Protein AF-A0A1G7VKX6-F1 (afdb_monomer)

Foldseek 3Di:
DKDKDKDFAQDCVLVCVVWNDPPADDDTLVLWWDKDWLDFDSVVLRVQLVPPPDPDRFKMKMKIFAPDLPQDSVNVSVLLVLLCCLLQVVDDPQFWGKTKMKTRTPDQWDQTPVRATDGDTIMMMIMITQAGNVPRDGHDSQVDPDPVSVVVVLVSQVVSCVVSVGDRCVNVPPACVNVCVVCVVRDLDDPDDDPCRVVLVVLLVCCLVVLQQALVVSVVVLVVQADKDWPPPPDPQTFIWHQGVPRPDIDTPRHNSNDNVVSNDDSVVSVVVVVSHPPDDDDD

Sequence (284 aa):
MALIRIRGNFDGIVNYLKNGNKSGRLEGRDELDDRFTLCGNIDLLDQSIKSIHSDRIRYTHVTISFKDDGVDEKTLKKIVDYYRDLIFNAYREDEYLYYAEAHIPRIKKVIGKNGIVRSRKPHCHIVVPNINLKTGKAMNPWGGVHKHHLEFHDAIQEAICAKFGSISPALSRRTDFNMESDVLEGYRGDVFLDNKKHIKQIVLDEIIEKNMSSKAELRTFLRTLGETKTRNRGKLNEYEAIKPTGAENFTNLREYVFTQEFLKLTPSSKKKHSLSRKLNPTAQ

Secondary structure (DSSP, 8-state):
-EEEEEEEESS-HHHHHHH---SS-SS-HHHHEEEEEEES-HHHHHHHHHT--SSS--EEEEEEEES-TT--HHHHHHHHHHHHHHHSTTS-GGG---EEEEEEESSSEEE-TTS-EEE---EEEEEEESS-TTT-S---TTS-SSGGGHHHHHHHHHHHHHHHTPPPTTTT---HHHHHHHHTTT-SS-S--STTHHHHHHHHHHHHHTT--SHHHHHHHHHHHEEEEEESTTSTT-EEEEEETT-SSPEEE-SGGGSHHHHTS-HHHHHHHHGGG-------

Solvent-accessible surface area (backbone atoms only — not comparable to full-atom values): 16540 Å² total; per-residue (Å²): 50,52,48,79,46,78,46,72,42,67,75,63,60,66,58,37,72,73,55,41,81,77,85,70,65,91,76,57,48,77,74,37,31,51,74,44,80,65,40,69,52,72,68,62,49,50,52,54,35,69,67,54,88,59,98,55,64,22,27,40,39,34,39,41,38,34,70,51,87,79,76,48,70,71,56,53,36,53,51,52,52,52,52,46,54,69,51,41,66,93,53,60,80,79,33,52,60,63,32,30,34,37,36,40,45,70,48,48,65,44,70,41,88,85,70,50,73,42,76,49,56,30,33,34,43,37,44,29,47,34,39,25,70,75,77,72,39,82,47,61,72,72,80,52,97,47,84,88,42,50,66,60,54,49,49,52,40,42,51,50,14,67,75,68,76,32,46,37,50,86,82,54,46,94,44,52,71,59,45,42,71,63,32,72,80,67,44,84,67,76,97,57,93,54,101,60,35,69,64,54,48,54,56,49,51,49,39,52,76,69,52,39,56,41,65,66,56,50,52,58,54,47,52,76,51,26,56,70,46,74,40,55,73,96,45,99,76,50,36,48,27,41,22,43,75,93,53,93,62,70,44,76,44,77,54,38,84,68,33,61,70,50,23,61,48,53,65,69,58,48,43,60,74,57,59,49,70,70,89,76,81,81,83,131

Mean predicted aligned error: 16.21 Å

Radius of gyration: 23.54 Å; Cα contacts (8 Å, |Δi|>4): 398; chains: 1; bounding box: 64×50×59 Å

Nearest PDB structures (foldseek):
  2qq2-assembly1_D  TM=1.556E-01  e=3.106E+00  Homo sapiens
  5zyg-assembly1_A  TM=1.404E-01  e=9.476E+00  Homo sapiens

Structure (mmCIF, N/CA/C/O backbone):
data_AF-A0A1G7VKX6-F1
#
_entry.id   AF-A0A1G7VKX6-F1
#
loop_
_atom_site.group_PDB
_atom_site.id
_atom_site.type_symbol
_atom_site.label_atom_id
_atom_site.label_alt_id
_atom_site.label_comp_id
_atom_site.label_asym_id
_atom_site.label_entity_id
_atom_site.label_seq_id
_atom_site.pdbx_PDB_ins_code
_atom_site.Cartn_x
_atom_site.Cartn_y
_atom_site.Cartn_z
_atom_site.occupancy
_atom_site.B_iso_or_equiv
_atom_site.auth_seq_id
_atom_site.auth_comp_id
_atom_site.auth_asym_id
_atom_site.auth_atom_id
_atom_site.pdbx_PDB_model_num
ATOM 1 N N . MET A 1 1 ? -0.499 -0.871 -12.027 1.00 62.03 1 MET A N 1
ATOM 2 C CA . MET A 1 1 ? 0.000 -1.753 -10.940 1.00 62.03 1 MET A CA 1
ATOM 3 C C . MET A 1 1 ? -0.393 -1.173 -9.599 1.00 62.03 1 MET A C 1
ATOM 5 O O . MET A 1 1 ? -0.172 0.018 -9.433 1.00 62.03 1 MET A O 1
ATOM 9 N N . ALA A 1 2 ? -0.932 -1.980 -8.681 1.00 69.44 2 ALA A N 1
ATOM 10 C CA . ALA A 1 2 ? -1.203 -1.585 -7.295 1.00 69.44 2 ALA A CA 1
ATOM 11 C C . ALA A 1 2 ? -0.243 -2.320 -6.344 1.00 69.44 2 ALA A C 1
ATOM 13 O O . ALA A 1 2 ? -0.192 -3.543 -6.372 1.00 69.44 2 ALA A O 1
ATOM 14 N N . LEU A 1 3 ? 0.528 -1.592 -5.532 1.00 80.06 3 LEU A N 1
ATOM 15 C CA . LEU A 1 3 ? 1.456 -2.148 -4.541 1.00 80.06 3 LEU A CA 1
ATOM 16 C C . LEU A 1 3 ? 0.960 -1.847 -3.128 1.00 80.06 3 LEU A C 1
ATOM 18 O O . LEU A 1 3 ? 0.854 -0.678 -2.754 1.00 80.06 3 LEU A O 1
ATOM 22 N N . ILE A 1 4 ? 0.729 -2.886 -2.333 1.00 82.12 4 ILE A N 1
ATOM 23 C CA . ILE A 1 4 ? 0.223 -2.783 -0.966 1.00 82.12 4 ILE A CA 1
ATOM 24 C C . ILE A 1 4 ? 1.381 -2.925 0.021 1.00 82.12 4 ILE A C 1
ATOM 26 O O . ILE A 1 4 ? 2.222 -3.817 -0.080 1.00 82.12 4 ILE A O 1
ATOM 30 N N . ARG A 1 5 ? 1.447 -2.020 0.997 1.00 82.12 5 ARG A N 1
ATOM 31 C CA . ARG A 1 5 ? 2.399 -2.077 2.112 1.00 82.12 5 ARG A CA 1
ATOM 32 C C . ARG A 1 5 ? 1.663 -1.875 3.416 1.00 82.12 5 ARG A C 1
ATOM 34 O O . ARG A 1 5 ? 0.941 -0.897 3.547 1.00 82.12 5 ARG A O 1
ATOM 41 N N . ILE A 1 6 ? 1.906 -2.750 4.382 1.00 84.88 6 ILE A N 1
ATOM 42 C CA . ILE A 1 6 ? 1.232 -2.748 5.681 1.00 84.88 6 ILE A CA 1
ATOM 43 C C . ILE A 1 6 ? 2.279 -2.508 6.765 1.00 84.88 6 ILE A C 1
ATOM 45 O O . ILE A 1 6 ? 3.359 -3.102 6.739 1.00 84.88 6 ILE A O 1
ATOM 49 N N . ARG A 1 7 ? 1.990 -1.600 7.698 1.00 84.81 7 ARG A N 1
ATOM 50 C CA . ARG A 1 7 ? 2.863 -1.263 8.826 1.00 84.81 7 ARG A CA 1
ATOM 51 C C . ARG A 1 7 ? 2.040 -1.027 10.078 1.00 84.81 7 ARG A C 1
ATOM 53 O O . ARG A 1 7 ? 1.021 -0.352 10.027 1.00 84.81 7 ARG A O 1
ATOM 60 N N . GLY A 1 8 ? 2.521 -1.523 11.207 1.00 87.31 8 GLY A N 1
ATOM 61 C CA . GLY A 1 8 ? 1.996 -1.147 12.512 1.00 87.31 8 GLY A CA 1
ATOM 62 C C . GLY A 1 8 ? 2.804 0.000 13.108 1.00 87.31 8 GLY A C 1
ATOM 63 O O . GLY A 1 8 ? 4.030 -0.018 13.023 1.00 87.31 8 GLY A O 1
ATOM 64 N N . ASN A 1 9 ? 2.136 0.984 13.706 1.00 88.06 9 ASN A N 1
ATOM 65 C CA . ASN A 1 9 ? 2.788 2.089 14.408 1.00 88.06 9 ASN A CA 1
ATOM 66 C C . ASN A 1 9 ? 2.023 2.471 15.695 1.00 88.06 9 ASN A C 1
ATOM 68 O O . ASN A 1 9 ? 0.935 1.959 15.973 1.00 88.06 9 ASN A O 1
ATOM 72 N N . PHE A 1 10 ? 2.616 3.365 16.491 1.00 88.69 10 PHE A N 1
ATOM 73 C CA . PHE A 1 10 ? 2.090 3.788 17.795 1.00 88.69 10 PHE A CA 1
ATOM 74 C C . PHE A 1 10 ? 1.366 5.133 17.748 1.00 88.69 10 PHE A C 1
ATOM 76 O O . PHE A 1 10 ? 0.282 5.257 18.301 1.00 88.69 10 PHE A O 1
ATOM 83 N N . ASP A 1 11 ? 1.944 6.132 17.080 1.00 87.00 11 ASP A N 1
ATOM 84 C CA . ASP A 1 11 ? 1.382 7.486 17.007 1.00 87.00 11 ASP A CA 1
ATOM 85 C C . ASP A 1 11 ? 1.826 8.203 15.713 1.00 87.00 11 ASP A C 1
ATOM 87 O O . ASP A 1 11 ? 2.528 7.618 14.882 1.00 87.00 11 ASP A O 1
ATOM 91 N N . GLY A 1 12 ? 1.397 9.449 15.510 1.00 84.31 12 GLY A N 1
ATOM 92 C CA . GLY A 1 12 ? 1.923 10.384 14.517 1.00 84.31 12 GLY A CA 1
ATOM 93 C C . GLY A 1 12 ? 1.265 10.328 13.139 1.00 84.31 12 GLY A C 1
ATOM 94 O O . GLY A 1 12 ? 1.552 11.190 12.308 1.00 84.31 12 GLY A O 1
ATOM 95 N N . ILE A 1 13 ? 0.367 9.370 12.876 1.00 88.06 13 ILE A N 1
ATOM 96 C CA . ILE A 1 13 ? -0.241 9.203 11.545 1.00 88.06 13 ILE A CA 1
ATOM 97 C C . ILE A 1 13 ? -1.124 10.378 11.143 1.00 88.06 13 ILE A C 1
ATOM 99 O O . ILE A 1 13 ? -1.034 10.833 10.010 1.00 88.06 13 ILE A O 1
ATOM 103 N N . VAL A 1 14 ? -1.921 10.921 12.063 1.00 87.25 14 VAL A N 1
ATOM 104 C CA . VAL A 1 14 ? -2.818 12.048 11.769 1.00 87.25 14 VAL A CA 1
ATOM 105 C C . VAL A 1 14 ?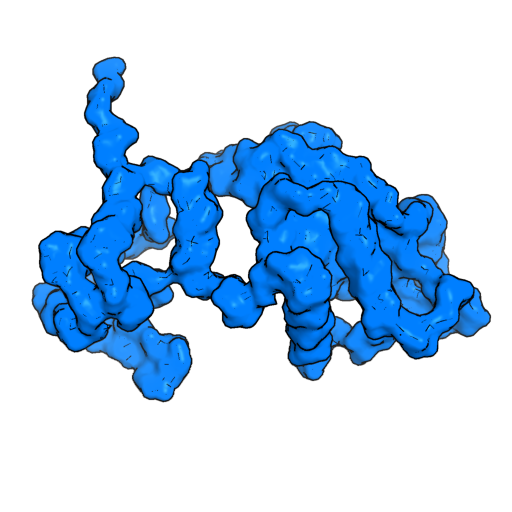 -2.010 13.293 11.420 1.00 87.25 14 VAL A C 1
ATOM 107 O O . VAL A 1 14 ? -2.257 13.926 10.395 1.00 87.25 14 VAL A O 1
ATOM 110 N N . ASN A 1 15 ? -0.977 13.597 12.211 1.00 84.75 15 ASN A N 1
ATOM 111 C CA . ASN A 1 15 ? -0.052 14.685 11.904 1.00 84.75 15 ASN A CA 1
ATOM 112 C C . ASN A 1 15 ? 0.679 14.448 10.574 1.00 84.75 15 ASN A C 1
ATOM 114 O O . ASN A 1 15 ? 0.823 15.368 9.774 1.00 84.75 15 ASN A O 1
ATOM 118 N N . TYR A 1 16 ? 1.103 13.211 10.302 1.00 83.00 16 TYR A N 1
ATOM 119 C CA . TYR A 1 16 ? 1.717 12.855 9.028 1.00 83.00 16 TYR A CA 1
ATOM 120 C C . TYR A 1 16 ? 0.764 13.098 7.850 1.00 83.00 16 TYR A C 1
ATOM 122 O O . TYR A 1 16 ? 1.184 13.710 6.870 1.00 83.00 16 TYR A O 1
ATOM 130 N N . LEU A 1 17 ? -0.493 12.657 7.923 1.00 84.00 17 LEU A N 1
ATOM 131 C CA . LEU A 1 17 ? -1.476 12.833 6.849 1.00 84.00 17 LEU A CA 1
ATOM 132 C C . LEU A 1 17 ? -1.804 14.314 6.622 1.00 84.00 17 LEU A C 1
ATOM 134 O O . LEU A 1 17 ? -1.760 14.767 5.478 1.00 84.00 17 LEU A O 1
ATOM 138 N N . LYS A 1 18 ? -2.002 15.084 7.703 1.00 80.88 18 LYS A N 1
ATOM 139 C CA . LYS A 1 18 ? -2.294 16.526 7.647 1.00 80.88 18 LYS A CA 1
ATOM 140 C C . LYS A 1 18 ? -1.099 17.352 7.149 1.00 80.88 18 LYS A C 1
ATOM 142 O O . LYS A 1 18 ? -1.256 18.148 6.233 1.00 80.88 18 LYS A O 1
ATOM 147 N N . ASN A 1 19 ? 0.102 17.136 7.689 1.00 73.81 19 ASN A N 1
ATOM 148 C CA . ASN A 1 19 ? 1.229 18.069 7.524 1.00 73.81 19 ASN A CA 1
ATOM 149 C C . ASN A 1 19 ? 2.416 17.512 6.722 1.00 73.81 19 ASN A C 1
ATOM 151 O O . ASN A 1 19 ? 3.262 18.269 6.242 1.00 73.81 19 ASN A O 1
ATOM 155 N N . GLY A 1 20 ? 2.507 16.192 6.561 1.00 68.06 20 GLY A N 1
ATOM 156 C CA . GLY A 1 20 ? 3.667 15.543 5.952 1.00 68.06 20 GLY A CA 1
ATOM 157 C C . GLY A 1 20 ? 4.912 15.481 6.826 1.00 68.06 20 GLY A C 1
ATOM 158 O O . GLY A 1 20 ? 4.995 16.081 7.891 1.00 68.06 20 GLY A O 1
ATOM 159 N N . ASN A 1 21 ? 5.924 14.758 6.339 1.00 57.69 21 ASN A N 1
ATOM 160 C CA . ASN A 1 21 ? 7.267 14.802 6.915 1.00 57.69 21 ASN A CA 1
ATOM 161 C C . ASN A 1 21 ? 8.072 15.908 6.220 1.00 57.69 21 ASN A C 1
ATOM 163 O O . ASN A 1 21 ? 8.535 15.721 5.094 1.00 57.69 21 ASN A O 1
ATOM 167 N N . LYS A 1 22 ? 8.285 17.040 6.905 1.00 51.31 22 LYS A N 1
ATOM 168 C CA . LYS A 1 22 ? 9.124 18.170 6.446 1.00 51.31 22 LYS A CA 1
ATOM 169 C C . LYS A 1 22 ? 10.636 17.872 6.448 1.00 51.31 22 LYS A C 1
ATOM 171 O O . LYS A 1 22 ? 11.458 18.784 6.421 1.00 51.31 22 LYS A O 1
ATOM 176 N N . SER A 1 23 ? 11.054 16.608 6.469 1.00 41.16 23 SER A N 1
ATOM 177 C CA . SER A 1 23 ? 12.471 16.243 6.424 1.00 41.16 23 SER A CA 1
ATOM 178 C C . SER A 1 23 ? 13.012 16.378 4.991 1.00 41.16 23 SER A C 1
ATOM 180 O O . SER A 1 23 ? 13.050 15.408 4.233 1.00 41.16 23 SER A O 1
ATOM 182 N N . GLY A 1 24 ? 13.412 17.599 4.615 1.00 41.00 24 GLY A N 1
ATOM 183 C CA . GLY A 1 24 ? 14.296 17.852 3.469 1.00 41.00 24 GLY A CA 1
ATOM 184 C C . GLY A 1 24 ? 13.668 18.399 2.180 1.00 41.00 24 GLY A C 1
ATOM 185 O O . GLY A 1 24 ? 14.287 18.256 1.127 1.00 41.00 24 GLY A O 1
ATOM 186 N N . ARG A 1 25 ? 12.489 19.035 2.212 1.00 51.06 25 ARG A N 1
ATOM 187 C CA . ARG A 1 25 ? 11.856 19.663 1.026 1.00 51.06 25 ARG A CA 1
ATOM 188 C C . ARG A 1 25 ? 11.427 21.104 1.316 1.00 51.06 25 ARG A C 1
ATOM 190 O O . ARG A 1 25 ? 11.300 21.457 2.483 1.00 51.06 25 ARG A O 1
ATOM 197 N N . LEU A 1 26 ? 11.311 21.919 0.265 1.00 47.88 26 LEU A N 1
ATOM 198 C CA . LEU A 1 26 ? 10.907 23.331 0.353 1.00 47.88 26 LEU A CA 1
ATOM 199 C C . LEU A 1 26 ? 9.376 23.489 0.375 1.00 47.88 26 LEU A C 1
ATOM 201 O O . LEU A 1 26 ? 8.880 24.320 1.122 1.00 47.88 26 LEU A O 1
ATOM 205 N N . GLU A 1 27 ? 8.656 22.654 -0.377 1.00 49.53 27 GLU A N 1
ATOM 206 C CA . GLU A 1 27 ? 7.195 22.721 -0.545 1.00 49.53 27 GLU A CA 1
ATOM 207 C C . GLU A 1 27 ? 6.424 21.973 0.560 1.00 49.53 27 GLU A C 1
ATOM 209 O O . GLU A 1 27 ? 6.862 20.923 1.059 1.00 49.53 27 GLU A O 1
ATOM 214 N N . GLY A 1 28 ? 5.264 22.518 0.935 1.00 55.97 28 GLY A N 1
ATOM 215 C CA . GLY A 1 28 ? 4.308 21.930 1.877 1.00 55.97 28 GLY A CA 1
ATOM 216 C C . GLY A 1 28 ? 3.540 20.747 1.276 1.00 55.97 28 GLY A C 1
ATOM 217 O O . GLY A 1 28 ? 3.460 20.586 0.063 1.00 55.97 28 GLY A O 1
ATOM 218 N N . ARG A 1 29 ? 2.960 19.870 2.110 1.00 61.97 29 ARG A N 1
ATOM 219 C CA . ARG A 1 29 ? 2.260 18.667 1.607 1.00 61.97 29 ARG A CA 1
ATOM 220 C C . ARG A 1 29 ? 1.021 19.000 0.766 1.00 61.97 29 ARG A C 1
ATOM 222 O O . ARG A 1 29 ? 0.757 18.282 -0.194 1.00 61.97 29 ARG A O 1
ATOM 229 N N . ASP A 1 30 ? 0.348 20.101 1.081 1.00 59.25 30 ASP A N 1
ATOM 230 C CA . ASP A 1 30 ? -0.847 20.592 0.380 1.00 59.25 30 ASP A CA 1
ATOM 231 C C . ASP A 1 30 ? -0.532 21.125 -1.026 1.00 59.25 30 ASP A C 1
ATOM 233 O O . ASP A 1 30 ? -1.382 21.111 -1.909 1.00 59.25 30 ASP A O 1
ATOM 237 N N . GLU A 1 31 ? 0.714 21.540 -1.261 1.00 60.31 31 GLU A N 1
ATOM 238 C CA . GLU A 1 31 ? 1.188 21.982 -2.578 1.00 60.31 31 GLU A CA 1
ATOM 239 C C . GLU A 1 31 ? 1.495 20.782 -3.494 1.00 60.31 31 GLU A C 1
ATOM 241 O O . GLU A 1 31 ? 1.532 20.906 -4.718 1.00 60.31 31 GLU A O 1
ATOM 246 N N . LEU A 1 32 ? 1.697 19.595 -2.908 1.00 65.25 32 LEU A N 1
ATOM 247 C CA . LEU A 1 32 ? 2.195 18.409 -3.606 1.00 65.25 32 LEU A CA 1
ATOM 248 C C . LEU A 1 32 ? 1.090 17.454 -4.056 1.00 65.25 32 LEU A C 1
ATOM 250 O O . LEU A 1 32 ? 1.218 16.862 -5.131 1.00 65.25 32 LEU A O 1
ATOM 254 N N . ASP A 1 33 ? 0.047 17.271 -3.246 1.00 72.50 33 ASP A N 1
ATOM 255 C CA . ASP A 1 33 ? -1.019 16.304 -3.506 1.00 72.50 33 ASP A CA 1
ATOM 256 C C . ASP A 1 33 ? -2.406 16.933 -3.312 1.00 72.50 33 ASP A C 1
ATOM 258 O O . ASP A 1 33 ? -2.667 17.590 -2.307 1.00 72.50 33 ASP A O 1
ATOM 262 N N . ASP A 1 34 ? -3.320 16.630 -4.228 1.00 78.38 34 ASP A N 1
ATOM 263 C CA . ASP A 1 34 ? -4.750 16.678 -3.966 1.00 78.38 34 ASP A CA 1
ATOM 264 C C . ASP A 1 34 ? -5.154 15.516 -3.067 1.00 78.38 34 ASP A C 1
ATOM 266 O O . ASP A 1 34 ? -4.854 14.354 -3.360 1.00 78.38 34 ASP A O 1
ATOM 270 N N . ARG A 1 35 ? -5.819 15.837 -1.956 1.00 84.38 35 ARG A N 1
ATOM 271 C CA . ARG A 1 35 ? -6.224 14.857 -0.949 1.00 84.38 35 ARG A CA 1
ATOM 272 C C . ARG A 1 35 ? -7.730 14.718 -0.906 1.00 84.38 35 ARG A C 1
ATOM 274 O O . ARG A 1 35 ? -8.444 15.710 -0.786 1.00 84.38 35 ARG A O 1
ATOM 281 N N . PHE A 1 36 ? -8.188 13.475 -0.935 1.00 85.81 36 PHE A N 1
ATOM 282 C CA . PHE A 1 36 ? -9.605 13.137 -0.909 1.00 85.81 36 PHE A CA 1
ATOM 283 C C . PHE A 1 36 ? -9.850 12.088 0.165 1.00 85.81 36 PHE A C 1
ATOM 285 O O . PHE A 1 36 ? -9.300 10.987 0.099 1.00 85.81 36 PHE A O 1
ATOM 292 N N . THR A 1 37 ? -10.679 12.409 1.159 1.00 93.19 37 THR A N 1
ATOM 293 C CA . THR A 1 37 ? -11.141 11.400 2.117 1.00 93.19 37 THR A CA 1
ATOM 294 C C . THR A 1 37 ? -12.097 10.453 1.397 1.00 93.19 37 THR A C 1
ATOM 296 O O . THR A 1 37 ? -13.166 10.859 0.956 1.00 93.19 37 THR A O 1
ATOM 299 N N . LEU A 1 38 ? -11.713 9.181 1.284 1.00 92.94 38 LEU A N 1
ATOM 300 C CA . LEU A 1 38 ? -12.507 8.149 0.612 1.00 92.94 38 LEU A CA 1
ATOM 301 C C . LEU A 1 38 ? -13.515 7.490 1.564 1.00 92.94 38 LEU A C 1
ATOM 303 O O . LEU A 1 38 ? -14.566 7.010 1.126 1.00 92.94 38 LEU A O 1
ATOM 307 N N . CYS A 1 39 ? -13.182 7.432 2.858 1.00 94.25 39 CYS A N 1
ATOM 308 C CA . CYS A 1 39 ? -14.071 6.957 3.914 1.00 94.25 39 CYS A CA 1
ATOM 309 C C . CYS A 1 39 ? -13.572 7.329 5.319 1.00 94.25 39 CYS A C 1
ATOM 311 O O . CYS A 1 39 ? -12.370 7.458 5.564 1.00 94.25 39 CYS A O 1
ATOM 313 N N . GLY A 1 40 ? -14.511 7.387 6.264 1.00 94.25 40 GLY A N 1
ATOM 314 C CA . GLY A 1 40 ? -14.233 7.616 7.679 1.00 94.25 40 GLY A CA 1
ATOM 315 C C . GLY A 1 40 ? -14.023 9.089 8.030 1.00 94.25 40 GLY A C 1
ATOM 316 O O . GLY A 1 40 ? -14.186 9.983 7.206 1.00 94.25 40 GLY A O 1
ATOM 317 N N . ASN A 1 41 ? -13.673 9.333 9.291 1.00 94.88 41 ASN A N 1
ATOM 318 C CA . ASN A 1 41 ? -13.439 10.667 9.832 1.00 94.88 41 ASN A CA 1
ATOM 319 C C . ASN A 1 41 ? -12.083 10.687 10.550 1.00 94.88 41 ASN A C 1
ATOM 321 O O . ASN A 1 41 ? -11.825 9.849 11.417 1.00 94.88 41 ASN A O 1
ATOM 325 N N . ILE A 1 42 ? -11.220 11.633 10.173 1.00 94.00 42 ILE A N 1
ATOM 326 C CA . ILE A 1 42 ? -9.843 11.707 10.674 1.00 94.00 42 ILE A CA 1
ATOM 327 C C . ILE A 1 42 ? -9.766 12.077 12.161 1.00 94.00 42 ILE A C 1
ATOM 329 O O . ILE A 1 42 ? -8.847 11.643 12.850 1.00 94.00 42 ILE A O 1
ATOM 333 N N . ASP A 1 43 ? -10.729 12.838 12.678 1.00 93.81 43 ASP A N 1
ATOM 334 C CA . ASP A 1 43 ? -10.744 13.242 14.082 1.00 93.81 43 ASP A CA 1
ATOM 335 C C . ASP A 1 43 ? -11.250 12.094 14.969 1.00 93.81 43 ASP A C 1
ATOM 337 O O . ASP A 1 43 ? -10.676 11.837 16.027 1.00 93.81 43 ASP A O 1
ATOM 341 N N . LEU A 1 44 ? -12.237 11.317 14.501 1.00 95.25 44 LEU A N 1
ATOM 342 C CA . LEU A 1 44 ? -12.635 10.064 15.161 1.00 95.25 44 LEU A CA 1
ATOM 343 C C . LEU A 1 44 ? -11.499 9.032 15.152 1.00 95.25 44 LEU A C 1
ATOM 345 O O . LEU A 1 44 ? -11.279 8.343 16.149 1.00 95.25 44 LEU A O 1
ATOM 349 N N . LEU A 1 45 ? -10.752 8.945 14.047 1.00 95.38 45 LEU A N 1
ATOM 350 C CA . LEU A 1 45 ? -9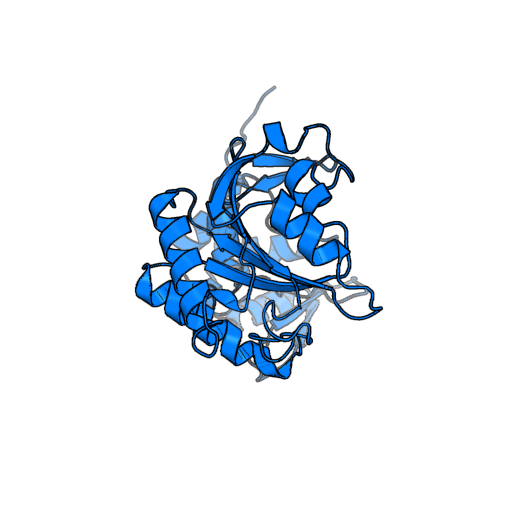.546 8.121 13.968 1.00 95.38 45 LEU A CA 1
ATOM 351 C C . LEU A 1 45 ? -8.526 8.541 15.036 1.00 95.38 45 LEU A C 1
ATOM 353 O O . LEU A 1 45 ? -8.028 7.685 15.766 1.00 95.38 45 LEU A O 1
ATOM 357 N N . ASP A 1 46 ? -8.226 9.838 15.133 1.00 94.88 46 ASP A N 1
ATOM 358 C CA . ASP A 1 46 ? -7.260 10.383 16.092 1.00 94.88 46 ASP A CA 1
ATOM 359 C C . ASP A 1 46 ? -7.655 10.061 17.539 1.00 94.88 46 ASP A C 1
ATOM 361 O O . ASP A 1 46 ? -6.852 9.534 18.312 1.00 94.88 46 ASP A O 1
ATOM 365 N N . GLN A 1 47 ? -8.921 10.305 17.886 1.00 94.50 47 GLN A N 1
ATOM 366 C CA . GLN A 1 47 ? -9.473 9.990 19.203 1.00 94.50 47 GLN A CA 1
ATOM 367 C C . GLN A 1 47 ? -9.383 8.491 19.511 1.00 94.50 47 GLN A C 1
ATOM 369 O O . GLN A 1 47 ? -8.939 8.105 20.594 1.00 94.50 47 GLN A O 1
ATOM 374 N N . SER A 1 48 ? -9.743 7.637 18.548 1.00 94.75 48 SER A N 1
ATOM 375 C CA . SER A 1 48 ? -9.687 6.184 18.716 1.00 94.75 48 SER A CA 1
ATOM 376 C C . SER A 1 48 ? -8.256 5.689 18.946 1.00 94.75 48 SER A C 1
ATOM 378 O O . SER A 1 48 ? -8.023 4.933 19.887 1.00 94.75 48 SER A O 1
ATOM 380 N N . ILE A 1 49 ? -7.271 6.169 18.176 1.00 94.62 49 ILE A N 1
ATOM 381 C CA . ILE A 1 49 ? -5.856 5.809 18.374 1.00 94.62 49 ILE A CA 1
ATOM 382 C C . ILE A 1 49 ? -5.362 6.258 19.754 1.00 94.62 49 ILE A C 1
ATOM 384 O O . ILE A 1 49 ? -4.698 5.486 20.451 1.00 94.62 49 ILE A O 1
ATOM 388 N N . LYS A 1 50 ? -5.700 7.485 20.169 1.00 93.75 50 LYS A N 1
ATOM 389 C CA . LYS A 1 50 ? -5.292 8.053 21.464 1.00 93.75 50 LYS A CA 1
ATOM 390 C C . LYS A 1 50 ? -5.914 7.340 22.664 1.00 93.75 50 LYS A C 1
ATOM 392 O O . LYS A 1 50 ? -5.287 7.304 23.719 1.00 93.75 50 LYS A O 1
ATOM 397 N N . SER A 1 51 ? -7.093 6.737 22.501 1.00 93.19 51 SER A N 1
ATOM 398 C CA . SER A 1 51 ? -7.752 5.952 23.556 1.00 93.19 51 SER A CA 1
ATOM 399 C C . SER A 1 51 ? -7.036 4.634 23.896 1.00 93.19 51 SER A C 1
ATOM 401 O O . SER A 1 51 ? -7.303 4.019 24.928 1.00 93.19 51 SER A O 1
ATOM 403 N N . ILE A 1 52 ? -6.108 4.176 23.046 1.00 93.31 52 ILE A N 1
ATOM 404 C CA . ILE A 1 52 ? -5.375 2.924 23.255 1.00 93.31 52 ILE A CA 1
ATOM 405 C C . ILE A 1 52 ? -4.196 3.176 24.207 1.00 93.31 52 ILE A C 1
ATOM 407 O O . ILE A 1 52 ? -3.075 3.470 23.788 1.00 93.31 52 ILE A O 1
ATOM 411 N N . HIS A 1 53 ? -4.441 3.012 25.507 1.00 89.06 53 HIS A N 1
ATOM 412 C CA . HIS A 1 53 ? -3.429 3.115 26.565 1.00 89.06 53 HIS A CA 1
ATOM 413 C C . HIS A 1 53 ? -2.625 1.814 26.698 1.00 89.06 53 HIS A C 1
ATOM 415 O O . HIS A 1 53 ? -2.822 1.013 27.608 1.00 89.06 53 HIS A O 1
ATOM 421 N N . SER A 1 54 ? -1.749 1.562 25.726 1.00 86.19 54 SER A N 1
ATOM 422 C CA . SER A 1 54 ? -0.874 0.390 25.704 1.00 86.19 54 SER A CA 1
ATOM 423 C C . SER A 1 54 ? 0.413 0.679 24.929 1.00 86.19 54 SER A C 1
ATOM 425 O O . SER A 1 54 ? 0.419 1.487 23.992 1.00 86.19 54 SER A O 1
ATOM 427 N N . ASP A 1 55 ? 1.473 -0.047 25.287 1.00 84.69 55 ASP A N 1
ATOM 428 C CA . ASP A 1 55 ? 2.765 -0.077 24.588 1.00 84.69 55 ASP A CA 1
ATOM 429 C C . ASP A 1 55 ? 2.764 -1.031 23.385 1.00 84.69 55 ASP A C 1
ATOM 431 O O . ASP A 1 55 ? 3.810 -1.361 22.829 1.00 84.69 55 ASP A O 1
ATOM 435 N N . ARG A 1 56 ? 1.584 -1.509 22.974 1.00 86.81 56 ARG A N 1
ATOM 436 C CA . ARG A 1 56 ? 1.390 -2.273 21.739 1.00 86.81 56 ARG A CA 1
ATOM 437 C C . ARG A 1 56 ? 1.150 -1.345 20.551 1.00 86.81 56 ARG A C 1
ATOM 439 O O . ARG A 1 56 ? 0.756 -0.191 20.708 1.00 86.81 56 ARG A O 1
ATOM 446 N N . ILE A 1 57 ? 1.326 -1.886 19.348 1.00 89.50 57 ILE A N 1
ATOM 447 C CA . ILE A 1 57 ? 0.981 -1.208 18.094 1.00 89.50 57 ILE A CA 1
ATOM 448 C C . ILE A 1 57 ? -0.473 -0.719 18.170 1.00 89.50 57 ILE A C 1
ATOM 450 O O . ILE A 1 57 ? -1.388 -1.534 18.310 1.00 89.50 57 ILE A O 1
ATOM 454 N N . ARG A 1 58 ? -0.683 0.597 18.059 1.00 93.00 58 ARG A N 1
ATOM 455 C CA . ARG A 1 58 ? -1.995 1.233 18.264 1.00 93.00 58 ARG A CA 1
ATOM 456 C C . ARG A 1 58 ? -2.812 1.336 16.991 1.00 93.00 58 ARG A C 1
ATOM 458 O O . ARG A 1 58 ? -4.032 1.360 17.067 1.00 93.00 58 ARG A O 1
ATOM 465 N N . TYR A 1 59 ? -2.174 1.358 15.830 1.00 93.62 59 TYR A N 1
ATOM 466 C CA . TYR A 1 59 ? -2.878 1.323 14.555 1.00 93.62 59 TYR A CA 1
ATOM 467 C C . TYR A 1 59 ? -2.082 0.586 13.491 1.00 93.62 59 TYR A C 1
ATOM 469 O O . TYR A 1 59 ? -0.848 0.523 13.519 1.00 93.62 59 TYR A O 1
ATOM 477 N N . THR A 1 60 ? -2.819 0.081 12.512 1.00 92.75 60 THR A N 1
ATOM 478 C CA . THR A 1 60 ? -2.278 -0.434 11.266 1.00 92.75 60 THR A CA 1
ATOM 479 C C . THR A 1 60 ? -2.462 0.610 10.175 1.00 92.75 60 THR A C 1
ATOM 481 O O . THR A 1 60 ? -3.555 1.128 9.959 1.00 92.75 60 THR A O 1
ATOM 484 N N . HIS A 1 61 ? -1.366 0.933 9.496 1.00 92.06 61 HIS A N 1
ATOM 485 C CA . HIS A 1 61 ? -1.312 1.823 8.348 1.00 92.06 61 HIS A CA 1
ATOM 486 C C . HIS A 1 61 ? -0.997 1.008 7.093 1.00 92.06 61 HIS A C 1
ATOM 488 O O . HIS A 1 61 ? 0.040 0.346 7.003 1.00 92.06 61 HIS A O 1
ATOM 494 N N . VAL A 1 62 ? -1.897 1.075 6.118 1.00 90.38 62 VAL A N 1
ATOM 495 C CA . VAL A 1 62 ? -1.734 0.475 4.798 1.00 90.38 62 VAL A CA 1
ATOM 496 C C . VAL A 1 62 ? -1.530 1.583 3.769 1.00 90.38 62 VAL A C 1
ATOM 498 O O . VAL A 1 62 ? -2.274 2.563 3.735 1.00 90.38 62 VAL A O 1
ATOM 501 N N . THR A 1 63 ? -0.523 1.436 2.916 1.00 89.00 63 THR A N 1
ATOM 502 C CA . THR A 1 63 ? -0.364 2.250 1.709 1.00 89.00 63 THR A CA 1
ATOM 503 C C . THR A 1 63 ? -0.623 1.382 0.490 1.00 89.00 63 THR A C 1
ATOM 505 O O . THR A 1 63 ? 0.052 0.369 0.315 1.00 89.00 63 THR A O 1
ATOM 508 N N . ILE A 1 64 ? -1.543 1.814 -0.369 1.00 86.94 64 ILE A N 1
ATOM 509 C CA . ILE A 1 64 ? -1.758 1.242 -1.700 1.00 86.94 64 ILE A CA 1
ATOM 510 C C . ILE A 1 64 ? -1.205 2.241 -2.715 1.00 86.94 64 ILE A C 1
ATOM 512 O O . ILE A 1 64 ? -1.725 3.343 -2.837 1.00 86.94 64 ILE A O 1
ATOM 516 N N . SER A 1 65 ? -0.115 1.902 -3.400 1.00 84.25 65 SER A N 1
ATOM 517 C CA . SER A 1 65 ? 0.517 2.766 -4.406 1.00 84.25 65 SER A CA 1
ATOM 518 C C . SER A 1 65 ? 0.156 2.316 -5.812 1.00 84.25 65 SER A C 1
ATOM 520 O O . SER A 1 65 ? 0.298 1.136 -6.127 1.00 84.25 65 SER A O 1
ATOM 522 N N . PHE A 1 66 ? -0.238 3.251 -6.670 1.00 77.50 66 PHE A N 1
ATOM 523 C CA . PHE A 1 66 ? -0.602 2.971 -8.054 1.00 77.50 66 PHE A CA 1
ATOM 524 C C . PHE A 1 66 ? 0.533 3.374 -8.993 1.00 77.50 66 PHE A C 1
ATOM 526 O O . PHE A 1 66 ? 1.226 4.352 -8.753 1.00 77.50 66 PHE A O 1
ATOM 533 N N . LYS A 1 67 ? 0.762 2.600 -10.052 1.00 68.25 67 LYS A N 1
ATOM 534 C CA . LYS A 1 67 ? 1.699 2.958 -11.132 1.00 68.25 67 LYS A CA 1
ATOM 535 C C . LYS A 1 67 ? 1.032 3.827 -12.205 1.00 68.25 67 LYS A C 1
ATOM 537 O O . LYS A 1 67 ? 1.715 4.616 -12.852 1.00 68.25 67 LYS A O 1
ATOM 542 N N . ASP A 1 68 ? -0.281 3.662 -12.370 1.00 62.94 68 ASP A N 1
ATOM 543 C CA . ASP A 1 68 ? -1.087 4.448 -13.301 1.00 62.94 68 ASP A CA 1
ATOM 544 C C . ASP A 1 68 ? -1.355 5.842 -12.750 1.00 62.94 68 ASP A C 1
ATOM 546 O O . ASP A 1 68 ? -1.799 5.996 -11.612 1.00 62.94 68 ASP A O 1
ATOM 550 N N . ASP A 1 69 ? -1.130 6.845 -13.593 1.00 59.81 69 ASP A N 1
ATOM 551 C CA . ASP A 1 69 ? -1.360 8.252 -13.259 1.00 59.81 69 ASP A CA 1
ATOM 552 C C . ASP A 1 69 ? -2.823 8.683 -13.470 1.00 59.81 69 ASP A C 1
ATOM 554 O O . ASP A 1 69 ? -3.163 9.828 -13.181 1.00 59.81 69 ASP A O 1
ATOM 558 N N . GLY A 1 70 ? -3.678 7.789 -13.984 1.00 58.50 70 GLY A N 1
ATOM 559 C CA . GLY A 1 70 ? -5.061 8.069 -14.395 1.00 58.50 70 GLY A CA 1
ATOM 560 C C . GLY A 1 70 ? -6.153 7.388 -13.563 1.00 58.50 70 GLY A C 1
ATOM 561 O O . GLY A 1 70 ? -7.268 7.243 -14.054 1.00 58.50 70 GLY A O 1
ATOM 562 N N . VAL A 1 71 ? -5.858 6.922 -12.344 1.00 68.69 71 VAL A N 1
ATOM 563 C CA . VAL A 1 71 ? -6.881 6.284 -11.496 1.00 68.69 71 VAL A CA 1
ATOM 564 C C . VAL A 1 71 ? -7.764 7.358 -10.857 1.00 68.69 71 VAL A C 1
ATOM 566 O O . VAL A 1 71 ? -7.286 8.141 -10.037 1.00 68.69 71 VAL A O 1
ATOM 569 N N . ASP A 1 72 ? -9.043 7.396 -11.234 1.00 74.12 72 ASP A N 1
ATOM 570 C CA . ASP A 1 72 ? -10.006 8.358 -10.691 1.00 74.12 72 ASP A CA 1
ATOM 571 C C . ASP A 1 72 ? -10.416 8.046 -9.238 1.00 74.12 72 ASP A C 1
ATOM 573 O O . ASP A 1 72 ? -10.287 6.921 -8.746 1.00 74.12 72 ASP A O 1
ATOM 577 N N . GLU A 1 73 ? -10.944 9.054 -8.537 1.00 81.31 73 GLU A N 1
ATOM 578 C CA . GLU A 1 73 ? -11.370 8.943 -7.134 1.00 81.31 73 GLU A CA 1
ATOM 579 C C . GLU A 1 73 ? -12.394 7.816 -6.918 1.00 81.31 73 GLU A C 1
ATOM 581 O O . GLU A 1 73 ? -12.312 7.068 -5.942 1.00 81.31 73 GLU A O 1
ATOM 586 N N . LYS A 1 74 ? -13.329 7.634 -7.859 1.00 83.44 74 LYS A N 1
ATOM 587 C CA . LYS A 1 74 ? -14.366 6.595 -7.786 1.00 83.44 74 LYS A CA 1
ATOM 588 C C . LYS A 1 74 ? -13.759 5.193 -7.807 1.00 83.44 74 LYS A C 1
ATOM 590 O O . LYS A 1 74 ? -14.222 4.302 -7.093 1.00 83.44 74 LYS A O 1
ATOM 595 N N . THR A 1 75 ? -12.730 4.986 -8.617 1.00 83.31 75 THR A N 1
ATOM 596 C CA . THR A 1 75 ? -11.992 3.729 -8.721 1.00 83.31 75 THR A CA 1
ATOM 597 C C . THR A 1 75 ? -11.140 3.510 -7.480 1.00 83.31 75 THR A C 1
ATOM 599 O O . THR A 1 75 ? -11.180 2.419 -6.913 1.00 83.31 75 THR A O 1
ATOM 602 N N . LEU A 1 76 ? -10.454 4.549 -6.989 1.00 87.00 76 LEU A N 1
ATOM 603 C CA . LEU A 1 76 ? -9.707 4.489 -5.729 1.00 87.00 76 LEU A CA 1
ATOM 604 C C . LEU A 1 76 ? -10.615 4.100 -4.559 1.00 87.00 76 LEU A C 1
ATOM 606 O O . LEU A 1 76 ? -10.277 3.195 -3.795 1.00 87.00 76 LEU A O 1
ATOM 610 N N . LYS A 1 77 ? -11.804 4.706 -4.470 1.00 89.75 77 LYS A N 1
ATOM 611 C CA . LYS A 1 77 ? -12.807 4.357 -3.464 1.00 89.75 77 LYS A CA 1
ATOM 612 C C . LYS A 1 77 ? -13.223 2.890 -3.558 1.00 89.75 77 LYS A C 1
ATOM 614 O O . LYS A 1 77 ? -13.161 2.183 -2.559 1.00 89.75 77 LYS A O 1
ATOM 619 N N . LYS A 1 78 ? -13.574 2.401 -4.752 1.00 88.62 78 LYS A N 1
ATOM 620 C CA . LYS A 1 78 ? -13.943 0.987 -4.948 1.00 88.62 78 LYS A CA 1
ATOM 621 C C . LYS A 1 78 ? -12.820 0.024 -4.559 1.00 88.62 78 LYS A C 1
ATOM 623 O O . LYS A 1 78 ? -13.103 -1.040 -4.018 1.00 88.62 78 LYS A O 1
ATOM 628 N N . ILE A 1 79 ? -11.564 0.376 -4.836 1.00 89.88 79 ILE A N 1
ATOM 629 C CA . ILE A 1 79 ? -10.399 -0.434 -4.457 1.00 89.88 79 ILE A CA 1
ATOM 630 C C . ILE A 1 79 ? -10.254 -0.482 -2.935 1.00 89.88 79 ILE A C 1
ATOM 632 O O . ILE A 1 79 ? -10.050 -1.557 -2.376 1.00 89.88 79 ILE A O 1
ATOM 636 N N . VAL A 1 80 ? -10.382 0.664 -2.265 1.00 93.88 80 VAL A N 1
ATOM 637 C CA . VAL A 1 80 ? -10.310 0.771 -0.802 1.00 93.88 80 VAL A CA 1
ATOM 638 C C . VAL A 1 80 ? -11.453 0.020 -0.117 1.00 93.88 80 VAL A C 1
ATOM 640 O O . VAL A 1 80 ? -11.200 -0.677 0.867 1.00 93.88 80 VAL A O 1
ATOM 643 N N . ASP A 1 81 ? -12.675 0.126 -0.640 1.00 94.00 81 ASP A N 1
ATOM 644 C CA . ASP A 1 81 ? -13.845 -0.594 -0.127 1.00 94.00 81 ASP A CA 1
ATOM 645 C C . ASP A 1 81 ? -13.665 -2.109 -0.329 1.00 94.00 81 ASP A C 1
ATOM 647 O O . ASP A 1 81 ? -13.826 -2.886 0.606 1.00 94.00 81 ASP A O 1
ATOM 651 N N . TYR A 1 82 ? -13.204 -2.544 -1.506 1.00 93.88 82 TYR A N 1
ATOM 652 C CA . TYR A 1 82 ? -12.935 -3.961 -1.757 1.00 93.88 82 TYR A CA 1
ATOM 653 C C . TYR A 1 82 ? -11.807 -4.520 -0.877 1.00 93.88 82 TYR A C 1
ATOM 655 O O . TYR A 1 82 ? -11.899 -5.646 -0.393 1.00 93.88 82 TYR A O 1
ATOM 663 N N . TYR A 1 83 ? -10.751 -3.736 -0.633 1.00 93.56 83 TYR A N 1
ATOM 664 C CA . TYR A 1 83 ? -9.689 -4.119 0.299 1.00 93.56 83 TYR A CA 1
ATOM 665 C C . TYR A 1 83 ? -10.230 -4.296 1.723 1.00 93.56 83 TYR A C 1
ATOM 667 O O . TYR A 1 83 ? -9.895 -5.278 2.387 1.00 93.56 83 TYR A O 1
ATOM 675 N N . ARG A 1 84 ? -11.089 -3.375 2.181 1.00 95.12 84 ARG A N 1
ATOM 676 C CA . ARG A 1 84 ? -11.766 -3.481 3.477 1.00 95.12 84 ARG A CA 1
ATOM 677 C C . ARG A 1 84 ? -12.571 -4.773 3.558 1.00 95.12 84 ARG A C 1
ATOM 679 O O . ARG A 1 84 ? -12.383 -5.518 4.510 1.00 95.12 84 ARG A O 1
ATOM 686 N N . ASP A 1 85 ? -13.402 -5.059 2.562 1.00 94.12 85 ASP A N 1
ATOM 687 C CA . ASP A 1 85 ? -14.293 -6.224 2.579 1.00 94.12 85 ASP A CA 1
ATOM 688 C C . ASP A 1 85 ? -13.509 -7.552 2.616 1.00 94.12 85 ASP A C 1
ATOM 690 O O . ASP A 1 85 ? -13.929 -8.505 3.267 1.00 94.12 85 ASP A O 1
ATOM 694 N N . LEU A 1 86 ? -12.335 -7.613 1.975 1.00 92.50 86 LEU A N 1
ATOM 695 C CA . LEU A 1 86 ? -11.444 -8.777 2.053 1.00 92.50 86 LEU A CA 1
ATOM 696 C C . LEU A 1 86 ? -10.815 -8.948 3.444 1.00 92.50 86 LEU A C 1
ATOM 698 O O . LEU A 1 86 ? -10.752 -10.063 3.954 1.00 92.50 86 LEU A O 1
ATOM 702 N N . ILE A 1 87 ? -10.337 -7.859 4.052 1.00 92.75 87 ILE A N 1
ATOM 703 C CA . ILE A 1 87 ? -9.636 -7.897 5.347 1.00 92.75 87 ILE A CA 1
ATOM 704 C C . ILE A 1 87 ? -10.603 -8.083 6.521 1.00 92.75 87 ILE A C 1
ATOM 706 O O . ILE A 1 87 ? -10.288 -8.780 7.484 1.00 92.75 87 ILE A O 1
ATOM 710 N N . PHE A 1 88 ? -11.773 -7.455 6.455 1.00 93.81 88 PHE A N 1
ATOM 711 C CA . PHE A 1 88 ? -12.733 -7.382 7.553 1.00 93.81 88 PHE A CA 1
ATOM 712 C C . PHE A 1 88 ? -13.915 -8.338 7.392 1.00 93.81 88 PHE A C 1
ATOM 714 O O . PHE A 1 88 ? -14.875 -8.219 8.135 1.00 93.81 88 PHE A O 1
ATOM 721 N N . ASN A 1 89 ? -13.848 -9.321 6.489 1.00 91.75 89 ASN A N 1
ATOM 722 C CA . ASN A 1 89 ? -14.945 -10.272 6.251 1.00 91.75 89 ASN A CA 1
ATOM 723 C C . ASN A 1 89 ? -15.440 -10.971 7.540 1.00 91.75 89 ASN A C 1
ATOM 725 O O . ASN A 1 89 ? -16.627 -11.219 7.710 1.00 91.75 89 ASN A O 1
ATOM 729 N N . ALA A 1 90 ? -14.532 -11.235 8.484 1.00 91.62 90 ALA A N 1
ATOM 730 C CA . ALA A 1 90 ? -14.851 -11.855 9.772 1.00 91.62 90 ALA A CA 1
ATOM 731 C C . ALA A 1 90 ? -15.316 -10.866 10.865 1.00 91.62 90 ALA A C 1
ATOM 733 O O . ALA A 1 90 ? -15.493 -11.276 12.010 1.00 91.62 90 ALA A O 1
ATOM 734 N N . TYR A 1 91 ? -15.470 -9.582 10.540 1.00 93.62 91 TYR A N 1
ATOM 735 C CA . TYR A 1 91 ? -15.834 -8.514 11.468 1.00 93.62 91 TYR A CA 1
ATOM 736 C C . TYR A 1 91 ? -17.107 -7.820 11.002 1.00 93.62 91 TYR A C 1
ATOM 738 O O . TYR A 1 91 ? -17.355 -7.649 9.809 1.00 93.62 91 TYR A O 1
ATOM 746 N N . ARG A 1 92 ? -17.903 -7.355 11.957 1.00 94.88 92 ARG A N 1
ATOM 747 C CA . ARG A 1 92 ? -19.035 -6.475 11.678 1.00 94.88 92 ARG A CA 1
ATOM 748 C C . ARG A 1 92 ? -18.557 -5.033 11.550 1.00 94.88 92 ARG A C 1
ATOM 750 O O . ARG A 1 92 ? -17.596 -4.627 12.199 1.00 94.88 92 ARG A O 1
ATOM 757 N N . GLU A 1 93 ? -19.270 -4.231 10.765 1.00 92.62 93 GLU A N 1
ATOM 758 C CA . GLU A 1 93 ? -18.911 -2.823 10.539 1.00 92.62 93 GLU A CA 1
ATOM 759 C C . GLU A 1 93 ? -18.879 -1.991 11.832 1.00 92.62 93 GLU A C 1
ATOM 761 O O . GLU A 1 93 ? -18.139 -1.017 11.923 1.00 92.62 93 GLU A O 1
ATOM 766 N N . ASP A 1 94 ? -19.641 -2.387 12.856 1.00 95.00 94 ASP A N 1
ATOM 767 C CA . ASP A 1 94 ? -19.687 -1.717 14.156 1.00 95.00 94 ASP A CA 1
ATOM 768 C C . ASP A 1 94 ? -18.560 -2.133 15.120 1.00 95.00 94 ASP A C 1
ATOM 770 O O . ASP A 1 94 ? -18.510 -1.648 16.253 1.00 95.00 94 ASP A O 1
ATOM 774 N N . GLU A 1 95 ? -17.651 -3.014 14.694 1.00 96.38 95 GLU A N 1
ATOM 775 C CA . GLU A 1 95 ? -16.515 -3.486 15.492 1.00 96.38 95 GLU A CA 1
ATOM 776 C C . GLU A 1 95 ? -15.213 -2.730 15.233 1.00 96.38 95 GLU A C 1
ATOM 778 O O . GLU A 1 95 ? -14.282 -2.855 16.029 1.00 96.38 95 GLU A O 1
ATOM 783 N N . TYR A 1 96 ? -15.111 -1.948 14.159 1.00 96.12 96 TYR A N 1
ATOM 784 C CA . TYR A 1 96 ? -13.855 -1.311 13.774 1.00 96.12 96 TYR A CA 1
ATOM 785 C C . TYR A 1 96 ? -14.050 0.084 13.191 1.00 96.12 96 TYR A C 1
ATOM 787 O O . TYR A 1 96 ? -15.073 0.408 12.597 1.00 96.12 96 TYR A O 1
ATOM 795 N N . LEU A 1 97 ? -13.015 0.914 13.327 1.00 96.44 97 LEU A N 1
ATOM 796 C CA . LEU A 1 97 ? -12.917 2.184 12.618 1.00 96.44 97 LEU A CA 1
ATOM 797 C C . LEU A 1 97 ? -12.001 2.005 11.409 1.00 96.44 97 LEU A C 1
ATOM 799 O O . LEU A 1 97 ? -10.875 1.527 11.539 1.00 96.44 97 LEU A O 1
ATOM 803 N N . TYR A 1 98 ? -12.481 2.415 10.238 1.00 97.06 98 TYR A N 1
ATOM 804 C CA . TYR A 1 98 ? -11.736 2.339 8.987 1.00 97.06 98 TYR A CA 1
ATOM 805 C C . TYR A 1 98 ? -11.688 3.713 8.323 1.00 97.06 98 TYR A C 1
ATOM 807 O O . TYR A 1 98 ? -12.701 4.228 7.849 1.00 97.06 98 TYR A O 1
ATOM 815 N N . TYR A 1 99 ? -10.503 4.318 8.310 1.00 97.62 99 TYR A N 1
ATOM 816 C CA . TYR A 1 99 ? -10.265 5.601 7.661 1.00 97.62 99 TYR A CA 1
ATOM 817 C C . TYR A 1 99 ? -9.419 5.404 6.409 1.00 97.62 99 TYR A C 1
ATOM 819 O O . TYR A 1 99 ? -8.427 4.673 6.452 1.00 97.62 99 TYR A O 1
ATOM 827 N N . ALA A 1 100 ? -9.772 6.078 5.316 1.00 96.88 100 ALA A N 1
ATOM 828 C CA . ALA A 1 100 ? -8.947 6.087 4.120 1.00 96.88 100 ALA A CA 1
ATOM 829 C C . ALA A 1 100 ? -8.952 7.434 3.398 1.00 96.88 100 ALA A C 1
ATOM 831 O O . ALA A 1 100 ? -9.988 8.082 3.251 1.00 96.88 100 ALA A O 1
ATOM 832 N N . GLU A 1 101 ? -7.786 7.802 2.876 1.00 94.06 101 GLU A N 1
ATOM 833 C CA . GLU A 1 101 ? -7.551 9.023 2.110 1.00 94.06 101 GLU A CA 1
ATOM 834 C C . GLU A 1 101 ? -6.714 8.716 0.862 1.00 94.06 101 GLU A C 1
ATOM 836 O O . GLU A 1 101 ? -5.739 7.962 0.919 1.00 94.06 101 GLU A O 1
ATOM 841 N N . ALA A 1 102 ? -7.092 9.288 -0.278 1.00 90.19 102 ALA A N 1
ATOM 842 C CA . ALA A 1 102 ? -6.310 9.275 -1.506 1.00 90.19 102 ALA A CA 1
ATOM 843 C C . ALA A 1 102 ? -5.431 10.519 -1.603 1.00 90.19 102 ALA A C 1
ATOM 845 O O . ALA A 1 102 ? -5.870 11.619 -1.291 1.00 90.19 102 ALA A O 1
ATOM 846 N N . HIS A 1 103 ? -4.212 10.333 -2.097 1.00 87.44 103 HIS A N 1
ATOM 847 C CA . HIS A 1 103 ? -3.271 11.385 -2.451 1.00 87.44 103 HIS A CA 1
ATOM 848 C C . HIS A 1 103 ? -2.996 11.303 -3.953 1.00 87.44 103 HIS A C 1
ATOM 850 O O . HIS A 1 103 ? -2.379 10.341 -4.429 1.00 87.44 103 HIS A O 1
ATOM 856 N N . ILE A 1 104 ? -3.438 12.318 -4.690 1.00 81.94 104 ILE A N 1
ATOM 857 C CA . ILE A 1 104 ? -3.240 12.459 -6.131 1.00 81.94 104 ILE A CA 1
ATOM 858 C C . ILE A 1 104 ? -2.212 13.575 -6.359 1.00 81.94 104 ILE A C 1
ATOM 860 O O . ILE A 1 104 ? -2.485 14.724 -6.034 1.00 81.94 104 ILE A O 1
ATOM 864 N N . PRO A 1 105 ? -1.014 13.283 -6.888 1.00 73.62 105 PRO A N 1
ATOM 865 C CA . PRO A 1 105 ? 0.023 14.297 -7.046 1.00 73.62 105 PRO A CA 1
ATOM 866 C C . PRO A 1 105 ? -0.400 15.418 -8.006 1.00 73.62 105 PRO A C 1
ATOM 868 O O . PRO A 1 105 ? -0.629 15.156 -9.188 1.00 73.62 105 PRO A O 1
ATOM 871 N N . ARG A 1 106 ? -0.414 16.670 -7.528 1.00 65.69 106 ARG A N 1
ATOM 872 C CA . ARG A 1 106 ? -0.556 17.871 -8.377 1.00 65.69 106 ARG A CA 1
ATOM 873 C C . ARG A 1 106 ? 0.695 18.066 -9.230 1.00 65.69 106 ARG A C 1
ATOM 875 O O . ARG A 1 106 ? 0.624 18.302 -10.434 1.00 65.69 106 ARG A O 1
ATOM 882 N N . ILE A 1 107 ? 1.857 17.893 -8.599 1.00 58.56 107 ILE A N 1
ATOM 883 C CA . ILE A 1 107 ? 3.171 17.981 -9.235 1.00 58.56 107 ILE A CA 1
ATOM 884 C C . ILE A 1 107 ? 3.714 16.563 -9.42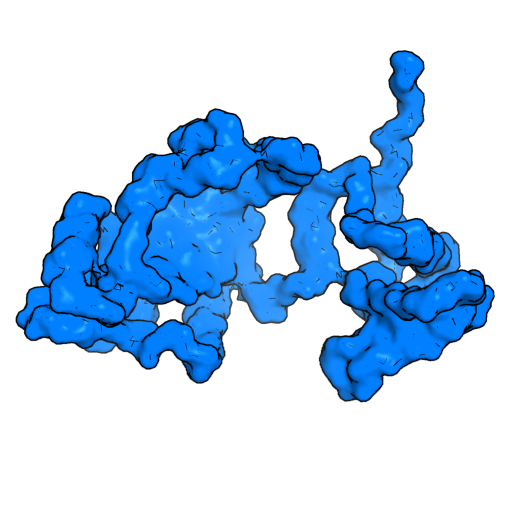9 1.00 58.56 107 ILE A C 1
ATOM 886 O O . ILE A 1 107 ? 4.206 15.915 -8.500 1.00 58.56 107 ILE A O 1
ATOM 890 N N . LYS A 1 108 ? 3.647 16.075 -10.672 1.00 56.62 108 LYS A N 1
ATOM 891 C CA . LYS A 1 108 ? 4.085 14.716 -11.038 1.00 56.62 108 LYS A CA 1
ATOM 892 C C . LYS A 1 108 ? 5.595 14.506 -10.899 1.00 56.62 108 LYS A C 1
ATOM 894 O O . LYS A 1 108 ? 6.031 13.366 -10.761 1.00 56.62 108 LYS A O 1
ATOM 899 N N . LYS A 1 109 ? 6.398 15.577 -10.924 1.00 53.31 109 LYS A N 1
ATOM 900 C CA . LYS A 1 109 ? 7.867 15.538 -10.850 1.00 53.31 109 LYS A CA 1
ATOM 901 C C . LYS A 1 109 ? 8.377 16.555 -9.836 1.00 53.31 109 LYS A C 1
ATOM 903 O O . LYS A 1 109 ? 8.291 17.750 -10.078 1.00 53.31 109 LYS A O 1
ATOM 908 N N . VAL A 1 110 ? 8.951 16.078 -8.735 1.00 52.12 110 VAL A N 1
ATOM 909 C CA . VAL A 1 110 ? 9.591 16.943 -7.732 1.00 52.12 110 VAL A CA 1
ATOM 910 C C . VAL A 1 110 ? 11.096 16.734 -7.797 1.00 52.12 110 VAL A C 1
ATOM 912 O O . VAL A 1 110 ? 11.568 15.599 -7.687 1.00 52.12 110 VAL A O 1
ATOM 915 N N . ILE A 1 111 ? 11.854 17.817 -7.956 1.00 52.38 111 ILE A N 1
ATOM 916 C CA . ILE A 1 111 ? 13.314 17.790 -7.851 1.00 52.38 111 ILE A CA 1
ATOM 917 C C . ILE A 1 111 ? 13.658 17.803 -6.360 1.00 52.38 111 ILE A C 1
ATOM 919 O O . ILE A 1 111 ? 13.364 18.756 -5.641 1.00 52.38 111 ILE A O 1
ATOM 923 N N . GLY A 1 112 ? 14.230 16.709 -5.856 1.00 53.16 112 GLY A N 1
ATOM 924 C CA . GLY A 1 112 ? 14.750 16.678 -4.490 1.00 53.16 112 GLY A CA 1
ATOM 925 C C . GLY A 1 112 ? 15.915 17.657 -4.321 1.00 53.16 112 GLY A C 1
ATOM 926 O O . GLY A 1 112 ? 16.590 17.990 -5.288 1.00 53.16 112 GLY A O 1
ATOM 927 N N . LYS A 1 113 ? 16.229 18.066 -3.083 1.00 44.84 113 LYS A N 1
ATOM 928 C CA . LYS A 1 113 ? 17.386 18.944 -2.792 1.00 44.84 113 LYS A CA 1
ATOM 929 C C . LYS A 1 113 ? 18.736 18.406 -3.303 1.00 44.84 113 LYS A C 1
ATOM 931 O O . LYS A 1 113 ? 19.694 19.155 -3.401 1.00 44.84 113 LYS A O 1
ATOM 936 N N . ASN A 1 114 ? 18.810 17.116 -3.622 1.00 44.84 114 ASN A N 1
ATOM 937 C CA . ASN A 1 114 ? 19.965 16.441 -4.207 1.00 44.84 114 ASN A CA 1
ATOM 938 C C . ASN A 1 114 ? 19.929 16.361 -5.748 1.00 44.84 114 ASN A C 1
ATOM 940 O O . ASN A 1 114 ? 20.670 15.573 -6.324 1.00 44.84 114 ASN A O 1
ATOM 944 N N . GLY A 1 115 ? 19.025 17.089 -6.412 1.00 46.06 115 GLY A N 1
ATOM 945 C CA . GLY A 1 115 ? 18.860 17.074 -7.868 1.00 46.06 115 GLY A CA 1
ATOM 946 C C . GLY A 1 115 ? 18.129 15.846 -8.423 1.00 46.06 115 GLY A C 1
ATOM 947 O O . GLY A 1 115 ? 17.871 15.785 -9.622 1.00 46.06 115 GLY A O 1
ATOM 948 N N . ILE A 1 116 ? 17.750 14.870 -7.585 1.00 47.12 116 ILE A N 1
ATOM 949 C CA . ILE A 1 116 ? 17.047 13.667 -8.051 1.00 47.12 116 ILE A CA 1
ATOM 950 C C . ILE A 1 116 ? 15.582 14.005 -8.327 1.00 47.12 116 ILE A C 1
ATOM 952 O O . ILE A 1 116 ? 14.820 14.303 -7.402 1.00 47.12 116 ILE A O 1
ATOM 956 N N . VAL A 1 117 ? 15.177 13.885 -9.592 1.00 55.44 117 VAL A N 1
ATOM 957 C CA . VAL A 1 117 ? 13.773 13.955 -10.007 1.00 55.44 117 VAL A CA 1
ATOM 958 C C . VAL A 1 117 ? 13.048 12.723 -9.477 1.00 55.44 117 VAL A C 1
ATOM 960 O O . VAL A 1 117 ? 13.378 11.589 -9.821 1.00 55.44 117 VAL A O 1
ATOM 963 N N . ARG A 1 118 ? 12.048 12.928 -8.621 1.00 54.75 118 ARG A N 1
ATOM 964 C CA . ARG A 1 118 ? 11.162 11.858 -8.160 1.00 54.75 118 ARG A CA 1
ATOM 965 C C . ARG A 1 118 ? 9.801 12.029 -8.809 1.00 54.75 118 ARG A C 1
ATOM 967 O O . ARG A 1 118 ? 9.143 13.048 -8.595 1.00 54.75 118 ARG A O 1
ATOM 974 N N . SER A 1 119 ? 9.386 11.016 -9.567 1.00 62.78 119 SER A N 1
ATOM 975 C CA . SER A 1 119 ? 7.994 10.902 -9.987 1.00 62.78 119 SER A CA 1
ATOM 976 C C . SER A 1 119 ? 7.138 10.592 -8.758 1.00 62.78 119 SER A C 1
ATOM 978 O O . SER A 1 119 ? 7.437 9.658 -8.005 1.00 62.78 119 SER A O 1
ATOM 980 N N . ARG A 1 120 ? 6.120 11.416 -8.503 1.00 65.62 120 ARG A N 1
ATOM 981 C CA . ARG A 1 120 ? 5.094 11.122 -7.501 1.00 65.62 120 ARG A CA 1
ATOM 982 C C . ARG A 1 120 ? 3.948 10.420 -8.210 1.00 65.62 120 ARG A C 1
ATOM 984 O O . ARG A 1 120 ? 3.487 10.896 -9.240 1.00 65.62 120 ARG A O 1
ATOM 991 N N . LYS A 1 121 ? 3.489 9.314 -7.631 1.00 75.00 121 LYS A N 1
ATOM 992 C CA . LYS A 1 121 ? 2.380 8.514 -8.150 1.00 75.00 121 LYS A CA 1
ATOM 993 C C . LYS A 1 121 ? 1.176 8.549 -7.199 1.00 75.00 121 LYS A C 1
ATOM 995 O O . LYS A 1 121 ? 1.386 8.739 -5.989 1.00 75.00 121 LYS A O 1
ATOM 1000 N N . PRO A 1 122 ? -0.057 8.361 -7.703 1.00 82.06 122 PRO A N 1
ATOM 1001 C CA . PRO A 1 122 ? -1.240 8.256 -6.859 1.00 82.06 122 PRO A CA 1
ATOM 1002 C C . PRO A 1 122 ? -1.098 7.151 -5.814 1.00 82.06 122 PRO A C 1
ATOM 1004 O O . PRO A 1 122 ? -0.536 6.082 -6.077 1.00 82.06 122 PRO A O 1
ATOM 1007 N N . HIS A 1 123 ? -1.591 7.405 -4.608 1.00 88.19 123 HIS A N 1
ATOM 1008 C CA . HIS A 1 123 ? -1.588 6.412 -3.541 1.00 88.19 123 HIS A CA 1
ATOM 1009 C C . HIS A 1 123 ? -2.720 6.643 -2.545 1.00 88.19 123 HIS A C 1
ATOM 1011 O O . HIS A 1 123 ? -3.112 7.774 -2.286 1.00 88.19 123 HIS A O 1
ATOM 1017 N N . CYS A 1 124 ? -3.215 5.561 -1.955 1.00 90.94 124 CYS A N 1
ATOM 1018 C CA . CYS A 1 124 ? -4.174 5.601 -0.860 1.00 90.94 124 CYS A CA 1
ATOM 1019 C C . CYS A 1 124 ? -3.485 5.261 0.459 1.00 90.94 124 CYS A C 1
ATOM 1021 O O . CYS A 1 124 ? -2.662 4.343 0.530 1.00 90.94 124 CYS A O 1
ATOM 1023 N N . HIS A 1 125 ? -3.855 5.984 1.505 1.00 93.75 125 HIS A N 1
ATOM 1024 C CA . HIS A 1 125 ? -3.565 5.669 2.891 1.00 93.75 125 HIS A CA 1
ATOM 1025 C C . HIS A 1 125 ? -4.829 5.101 3.528 1.00 93.75 125 HIS A C 1
ATOM 1027 O O . HIS A 1 125 ? -5.875 5.730 3.462 1.00 93.75 125 HIS A O 1
ATOM 1033 N N . ILE A 1 126 ? -4.726 3.936 4.158 1.00 95.69 126 ILE A N 1
ATOM 1034 C CA . ILE A 1 126 ? -5.775 3.358 5.000 1.00 95.69 126 ILE A CA 1
ATOM 1035 C C . ILE A 1 126 ? -5.215 3.242 6.412 1.00 95.69 126 ILE A C 1
ATOM 1037 O O . ILE A 1 126 ? -4.087 2.778 6.597 1.00 95.69 126 ILE A O 1
ATOM 1041 N N . VAL A 1 127 ? -5.991 3.652 7.407 1.00 96.00 127 VAL A N 1
ATOM 1042 C CA . VAL A 1 127 ? -5.601 3.607 8.813 1.00 96.00 127 VAL A CA 1
ATOM 1043 C C . VAL A 1 127 ? -6.723 2.981 9.626 1.00 96.00 127 VAL A C 1
ATOM 1045 O O . VAL A 1 127 ? -7.876 3.401 9.540 1.00 96.00 127 VAL A O 1
ATOM 1048 N N . VAL A 1 128 ? -6.363 1.980 10.426 1.00 96.12 128 VAL A N 1
ATOM 1049 C CA . VAL A 1 128 ? -7.288 1.266 11.310 1.00 96.12 128 VAL A CA 1
ATOM 1050 C C . VAL A 1 128 ? -6.675 1.192 12.709 1.00 96.12 128 VAL A C 1
ATOM 1052 O O . VAL A 1 128 ? -5.580 0.641 12.855 1.00 96.12 128 VAL A O 1
ATOM 1055 N N . PRO A 1 129 ? -7.343 1.726 13.744 1.00 95.44 129 PRO A N 1
ATOM 1056 C CA . PRO A 1 129 ? -6.959 1.519 15.136 1.00 95.44 129 PRO A CA 1
ATOM 1057 C C . PRO A 1 129 ? -6.992 0.031 15.513 1.00 95.44 129 PRO A C 1
ATOM 1059 O O . PRO A 1 129 ? -7.923 -0.696 15.173 1.00 95.44 129 PRO A O 1
ATOM 1062 N N . ASN A 1 130 ? -5.998 -0.436 16.264 1.00 94.19 130 ASN A N 1
ATOM 1063 C CA . ASN A 1 130 ? -5.882 -1.827 16.709 1.00 94.19 130 ASN A CA 1
ATOM 1064 C C . ASN A 1 130 ? -6.705 -2.073 17.986 1.00 94.19 130 ASN A C 1
ATOM 1066 O O . ASN A 1 130 ? -6.203 -2.557 19.010 1.00 94.19 130 ASN A O 1
ATOM 1070 N N . ILE A 1 131 ? -7.984 -1.716 17.924 1.00 94.50 131 ILE A N 1
ATOM 1071 C CA . ILE A 1 131 ? -8.971 -1.932 18.976 1.00 94.50 131 ILE A CA 1
ATOM 1072 C C . ILE A 1 131 ? -10.303 -2.313 18.337 1.00 94.50 131 ILE A C 1
ATOM 1074 O O . ILE A 1 131 ? -10.723 -1.712 17.352 1.00 94.50 131 ILE A O 1
ATOM 1078 N N . ASN A 1 132 ? -10.953 -3.329 18.891 1.00 95.56 132 ASN A N 1
ATOM 1079 C CA . ASN A 1 132 ? -12.318 -3.675 18.534 1.00 95.56 132 ASN A CA 1
ATOM 1080 C C . ASN A 1 132 ? -13.265 -2.787 19.357 1.00 95.56 132 ASN A C 1
ATOM 1082 O O . ASN A 1 132 ? -13.220 -2.805 20.588 1.00 95.56 132 ASN A O 1
ATOM 1086 N N . LEU A 1 133 ? -14.111 -2.012 18.681 1.00 95.00 133 LEU A N 1
ATOM 1087 C CA . LEU A 1 133 ? -14.976 -0.995 19.285 1.00 95.00 133 LEU A CA 1
ATOM 1088 C C . LEU A 1 133 ? -16.075 -1.583 20.182 1.00 95.00 133 LEU A C 1
ATOM 1090 O O . LEU A 1 133 ? -16.590 -0.881 21.048 1.00 95.00 133 LEU A O 1
ATOM 1094 N N . LYS A 1 134 ? -16.424 -2.864 20.011 1.00 94.88 134 LYS A N 1
ATOM 1095 C CA . LYS A 1 134 ? -17.437 -3.549 20.829 1.00 94.88 134 LYS A CA 1
ATOM 1096 C C . LYS A 1 134 ? -16.853 -4.163 22.087 1.00 94.88 134 LYS A C 1
ATOM 1098 O O . LYS A 1 134 ? -17.479 -4.129 23.139 1.00 94.88 134 LYS A O 1
ATOM 1103 N N . THR A 1 135 ? -15.666 -4.750 21.976 1.00 94.50 135 THR A N 1
ATOM 1104 C CA . THR A 1 135 ? -15.057 -5.523 23.068 1.00 94.50 135 THR A CA 1
ATOM 1105 C C . THR A 1 135 ? -13.969 -4.763 23.823 1.00 94.50 135 THR A C 1
ATOM 1107 O O . THR A 1 135 ? -13.545 -5.217 24.883 1.00 94.50 135 THR A O 1
ATOM 1110 N N . GLY A 1 136 ? -13.453 -3.661 23.268 1.00 92.94 136 GLY A N 1
ATOM 1111 C CA . GLY A 1 136 ? -12.285 -2.938 23.785 1.00 92.94 136 GLY A CA 1
ATOM 1112 C C . GLY A 1 136 ? -10.963 -3.712 23.671 1.00 92.94 136 GLY A C 1
ATOM 1113 O O . GLY A 1 136 ? -9.911 -3.232 24.096 1.00 92.94 136 GLY A O 1
ATOM 1114 N N . LYS A 1 137 ? -10.980 -4.925 23.102 1.00 92.12 137 LYS A N 1
ATOM 1115 C CA . LYS A 1 137 ? -9.797 -5.787 22.978 1.00 92.12 137 LYS A CA 1
ATOM 1116 C C . LYS A 1 137 ? -8.962 -5.414 21.756 1.00 92.12 137 LYS A C 1
ATOM 1118 O O . LYS A 1 137 ? -9.422 -4.718 20.854 1.00 92.12 137 LYS A O 1
ATOM 1123 N N . ALA A 1 138 ? -7.711 -5.880 21.731 1.00 89.81 138 ALA A N 1
ATOM 1124 C CA . ALA A 1 138 ? -6.874 -5.774 20.536 1.00 89.81 138 ALA A CA 1
ATOM 1125 C C . ALA A 1 138 ? -7.559 -6.447 19.346 1.00 89.81 138 ALA A C 1
ATOM 1127 O O . ALA A 1 138 ? -8.041 -7.572 19.459 1.00 89.81 138 ALA A O 1
ATOM 1128 N N . MET A 1 139 ? -7.534 -5.764 18.207 1.00 89.25 139 MET A N 1
ATOM 1129 C CA . MET A 1 139 ? -7.990 -6.297 16.932 1.00 89.25 139 MET A CA 1
ATOM 1130 C C . MET A 1 139 ? -6.789 -6.525 16.016 1.00 89.25 139 MET A C 1
ATOM 1132 O O . MET A 1 139 ? -5.835 -5.744 16.039 1.00 89.25 139 MET A O 1
ATOM 1136 N N . ASN A 1 140 ? -6.830 -7.590 15.215 1.00 85.88 140 ASN A N 1
ATOM 1137 C CA . ASN A 1 140 ? -5.755 -7.924 14.286 1.00 85.88 140 ASN A CA 1
ATOM 1138 C C . ASN A 1 140 ? -6.304 -8.626 13.030 1.00 85.88 140 ASN A C 1
ATOM 1140 O O . ASN A 1 140 ? -6.091 -9.826 12.850 1.00 85.88 140 ASN A O 1
ATOM 1144 N N . PRO A 1 141 ? -7.024 -7.904 12.154 1.00 88.06 141 PRO A N 1
ATOM 1145 C CA . PRO A 1 141 ? -7.674 -8.510 10.993 1.00 88.06 141 PRO A CA 1
ATOM 1146 C C . PRO A 1 141 ? -6.656 -8.977 9.935 1.00 88.06 141 PRO A C 1
ATOM 1148 O O . PRO A 1 141 ? -6.954 -9.842 9.125 1.00 88.06 141 PRO A O 1
ATOM 1151 N N . TRP A 1 142 ? -5.413 -8.484 9.992 1.00 85.38 142 TRP A N 1
ATOM 1152 C CA . TRP A 1 142 ? -4.298 -8.949 9.157 1.00 85.38 142 TRP A CA 1
ATOM 1153 C C . TRP A 1 142 ? -3.607 -10.215 9.692 1.00 85.38 142 TRP A C 1
ATOM 1155 O O . TRP A 1 142 ? -2.646 -10.693 9.092 1.00 85.38 142 TRP A O 1
ATOM 1165 N N . GLY A 1 143 ? -4.017 -10.726 10.859 1.00 75.00 143 GLY A N 1
ATOM 1166 C CA . GLY A 1 143 ? -3.347 -11.834 11.549 1.00 75.00 143 GLY A CA 1
ATOM 1167 C C . GLY A 1 143 ? -1.945 -11.489 12.089 1.00 75.00 143 GLY A C 1
ATOM 1168 O O . GLY A 1 143 ? -1.309 -12.304 12.744 1.00 75.00 143 GLY A O 1
ATOM 1169 N N . GLY A 1 144 ? -1.468 -10.260 11.889 1.00 64.00 144 GLY A N 1
ATOM 1170 C CA . GLY A 1 144 ? -0.177 -9.738 12.339 1.00 64.00 144 GLY A CA 1
ATOM 1171 C C . GLY A 1 144 ? 0.641 -9.188 11.172 1.00 64.00 144 GLY A C 1
ATOM 1172 O O . GLY A 1 144 ? 0.456 -9.587 10.030 1.00 64.00 144 GLY A O 1
ATOM 1173 N N . VAL A 1 145 ? 1.585 -8.282 11.449 1.00 56.19 145 VAL A N 1
ATOM 1174 C CA . VAL A 1 145 ? 2.509 -7.719 10.436 1.00 56.19 145 VAL A CA 1
ATOM 1175 C C . VAL A 1 145 ? 3.793 -8.563 10.363 1.00 56.19 145 VAL A C 1
ATOM 1177 O O . VAL A 1 145 ? 4.912 -8.050 10.343 1.00 56.19 145 VAL A O 1
ATOM 1180 N N . HIS A 1 146 ? 3.648 -9.887 10.419 1.00 57.50 146 HIS A N 1
ATOM 1181 C CA . HIS A 1 146 ? 4.769 -10.824 10.450 1.00 57.50 146 HIS A CA 1
ATOM 1182 C C . HIS A 1 146 ? 5.062 -11.373 9.053 1.00 57.50 146 HIS A C 1
ATOM 1184 O O . HIS A 1 146 ? 4.170 -11.515 8.220 1.00 57.50 146 HIS A O 1
ATOM 1190 N N . LYS A 1 147 ? 6.327 -11.737 8.801 1.00 54.78 147 LYS A N 1
ATOM 1191 C CA . LYS A 1 147 ? 6.784 -12.283 7.508 1.00 54.78 147 LYS A CA 1
ATOM 1192 C C . LYS A 1 147 ? 5.975 -13.496 7.026 1.00 54.78 147 LYS A C 1
ATOM 1194 O O . LYS A 1 147 ? 5.933 -13.740 5.829 1.00 54.78 147 LYS A O 1
ATOM 1199 N N . HIS A 1 148 ? 5.333 -14.226 7.936 1.00 57.97 148 HIS A N 1
ATOM 1200 C CA . HIS A 1 148 ? 4.529 -15.404 7.618 1.00 57.97 148 HIS A CA 1
ATOM 1201 C C . HIS A 1 148 ? 3.219 -15.086 6.879 1.00 57.97 148 HIS A C 1
ATOM 1203 O O . HIS A 1 148 ? 2.636 -15.996 6.309 1.00 57.97 148 HIS A O 1
ATOM 1209 N N . HIS A 1 149 ? 2.752 -13.829 6.861 1.00 67.06 149 HIS A N 1
ATOM 1210 C CA . HIS A 1 149 ? 1.475 -13.454 6.228 1.00 67.06 149 HIS A CA 1
ATOM 1211 C C . HIS A 1 149 ? 1.632 -12.737 4.881 1.00 67.06 149 HIS A C 1
ATOM 1213 O O . HIS A 1 149 ? 0.645 -12.309 4.283 1.00 67.06 149 HIS A O 1
ATOM 1219 N N . LEU A 1 150 ? 2.867 -12.618 4.381 1.00 68.44 150 LEU A N 1
ATOM 1220 C CA . LEU A 1 150 ? 3.159 -11.920 3.127 1.00 68.44 150 LEU A CA 1
ATOM 1221 C C . LEU A 1 150 ? 2.402 -12.527 1.939 1.00 68.44 150 LEU A C 1
ATOM 1223 O O . LEU A 1 150 ? 1.862 -11.776 1.136 1.00 68.44 150 LEU A O 1
ATOM 1227 N N . GLU A 1 151 ? 2.270 -13.853 1.884 1.00 75.44 151 GLU A N 1
ATOM 1228 C CA . GLU A 1 151 ? 1.551 -14.550 0.807 1.00 75.44 151 GLU A CA 1
ATOM 1229 C C . GLU A 1 151 ? 0.054 -14.197 0.771 1.00 75.44 151 GLU A C 1
ATOM 1231 O O . GLU A 1 151 ? -0.515 -14.029 -0.306 1.00 75.44 151 GLU A O 1
ATOM 1236 N N . PHE A 1 152 ? -0.587 -14.003 1.931 1.00 78.44 152 PHE A N 1
ATOM 1237 C CA . PHE A 1 152 ? -1.987 -13.565 1.994 1.00 78.44 152 PHE A CA 1
ATOM 1238 C C . PHE A 1 152 ? -2.146 -12.124 1.505 1.00 78.44 152 PHE A C 1
ATOM 1240 O O . PHE A 1 152 ? -3.097 -11.801 0.795 1.00 78.44 152 PHE A O 1
ATOM 1247 N N . HIS A 1 153 ? -1.205 -11.248 1.860 1.00 78.81 153 HIS A N 1
ATOM 1248 C CA . HIS A 1 153 ? -1.205 -9.867 1.383 1.00 78.81 153 HIS A CA 1
ATOM 1249 C C . HIS A 1 153 ? -0.942 -9.784 -0.125 1.00 78.81 153 HIS A C 1
ATOM 1251 O O . HIS A 1 153 ? -1.595 -8.993 -0.809 1.00 78.81 153 HIS A O 1
ATOM 1257 N N . ASP A 1 154 ? -0.060 -10.637 -0.650 1.00 79.31 154 ASP A N 1
ATOM 1258 C CA . ASP A 1 154 ? 0.166 -10.785 -2.086 1.00 79.31 154 ASP A CA 1
ATOM 1259 C C . ASP A 1 154 ? -1.104 -11.291 -2.787 1.00 79.31 154 ASP A C 1
ATOM 1261 O O . ASP A 1 154 ? -1.515 -10.707 -3.786 1.00 79.31 154 ASP A O 1
ATOM 1265 N N . ALA A 1 155 ? -1.803 -12.286 -2.233 1.00 83.88 155 ALA A N 1
ATOM 1266 C CA . ALA A 1 155 ? -3.065 -12.776 -2.794 1.00 83.88 155 ALA A CA 1
ATOM 1267 C C . ALA A 1 155 ? -4.159 -11.691 -2.842 1.00 83.88 155 ALA A C 1
ATOM 1269 O O . ALA A 1 155 ? -4.861 -11.560 -3.844 1.00 83.88 155 ALA A O 1
ATOM 1270 N N . ILE A 1 156 ? -4.282 -10.866 -1.797 1.00 84.81 156 ILE A N 1
ATOM 1271 C CA . ILE A 1 156 ? -5.217 -9.725 -1.770 1.00 84.81 156 ILE A CA 1
ATOM 1272 C C . ILE A 1 156 ? -4.852 -8.695 -2.842 1.00 84.81 156 ILE A C 1
ATOM 1274 O O . ILE A 1 156 ? -5.721 -8.172 -3.543 1.00 84.81 156 ILE A O 1
ATOM 1278 N N . GLN A 1 157 ? -3.561 -8.412 -2.991 1.00 83.56 157 GLN A N 1
ATOM 1279 C CA . GLN A 1 157 ? -3.057 -7.514 -4.019 1.00 83.56 157 GLN A CA 1
ATOM 1280 C C . GLN A 1 157 ? -3.348 -8.044 -5.431 1.00 83.56 157 GLN A C 1
ATOM 1282 O O . GLN A 1 157 ? -3.792 -7.274 -6.284 1.00 83.56 157 GLN A O 1
ATOM 1287 N N . GLU A 1 158 ? -3.168 -9.344 -5.670 1.00 80.81 158 GLU A N 1
ATOM 1288 C CA . GLU A 1 158 ? -3.530 -9.998 -6.931 1.00 80.81 158 GLU A CA 1
ATOM 1289 C C . GLU A 1 158 ? -5.041 -9.963 -7.182 1.00 80.81 158 GLU A C 1
ATOM 1291 O O . GLU A 1 158 ? -5.470 -9.644 -8.289 1.00 80.81 158 GLU A O 1
ATOM 1296 N N . ALA A 1 159 ? -5.864 -10.183 -6.153 1.00 84.56 159 ALA A N 1
ATOM 1297 C CA . ALA A 1 159 ? -7.318 -10.087 -6.262 1.00 84.56 159 ALA A CA 1
ATOM 1298 C C . ALA A 1 159 ? -7.779 -8.670 -6.645 1.00 84.56 159 ALA A C 1
ATOM 1300 O O . ALA A 1 159 ? -8.677 -8.510 -7.472 1.00 84.56 159 ALA A O 1
ATOM 1301 N N . ILE A 1 160 ? -7.151 -7.632 -6.082 1.00 80.88 160 ILE A N 1
ATOM 1302 C CA . ILE A 1 160 ? -7.386 -6.235 -6.477 1.00 80.88 160 ILE A CA 1
ATOM 1303 C C . ILE A 1 160 ? -6.951 -6.010 -7.927 1.00 80.88 160 ILE A C 1
ATOM 1305 O O . ILE A 1 160 ? -7.697 -5.424 -8.711 1.00 80.88 160 ILE A O 1
ATOM 1309 N N . CYS A 1 161 ? -5.770 -6.498 -8.306 1.00 75.38 161 CYS A N 1
ATOM 1310 C CA . CYS A 1 161 ? -5.257 -6.360 -9.666 1.00 75.38 161 CYS A CA 1
ATOM 1311 C C . CYS A 1 161 ? -6.192 -7.004 -10.697 1.00 75.38 161 CYS A C 1
ATOM 1313 O O . CYS A 1 161 ? -6.592 -6.338 -11.652 1.00 75.38 161 CYS A O 1
ATOM 1315 N N . ALA A 1 162 ? -6.624 -8.240 -10.447 1.00 73.88 162 ALA A N 1
ATOM 1316 C CA . ALA A 1 162 ? -7.564 -8.966 -11.293 1.00 73.88 162 ALA A CA 1
ATOM 1317 C C . ALA A 1 162 ? -8.925 -8.260 -11.395 1.00 73.88 162 ALA A C 1
ATOM 1319 O O . ALA A 1 162 ? -9.467 -8.122 -12.489 1.00 73.88 162 ALA A O 1
ATOM 1320 N N . LYS A 1 163 ? -9.471 -7.771 -10.273 1.00 77.12 163 LYS A N 1
ATOM 1321 C CA . LYS A 1 163 ? -10.805 -7.151 -10.239 1.00 77.12 163 LYS A CA 1
ATOM 1322 C C . LYS A 1 163 ? -10.863 -5.784 -10.919 1.00 77.12 163 LYS A C 1
ATOM 1324 O O . LYS A 1 163 ? -11.884 -5.443 -11.510 1.00 77.12 163 LYS A O 1
ATOM 1329 N N . PHE A 1 164 ? -9.794 -4.998 -10.822 1.00 75.50 164 PHE A N 1
ATOM 1330 C CA . PHE A 1 164 ? -9.758 -3.615 -11.308 1.00 75.50 164 PHE A CA 1
ATOM 1331 C C . PHE A 1 164 ? -8.872 -3.425 -12.546 1.00 75.50 164 PHE A C 1
ATOM 1333 O O . PHE A 1 164 ? -8.554 -2.292 -12.899 1.00 75.50 164 PHE A O 1
ATOM 1340 N N . GLY A 1 165 ? -8.444 -4.515 -13.195 1.00 64.38 165 GLY A N 1
ATOM 1341 C CA . GLY A 1 165 ? -7.611 -4.466 -14.403 1.00 64.38 165 GLY A CA 1
ATOM 1342 C C . GLY A 1 165 ? -6.226 -3.849 -14.180 1.00 64.38 165 GLY A C 1
ATOM 1343 O O . GLY A 1 165 ? -5.573 -3.414 -15.125 1.00 64.38 165 GLY A O 1
ATOM 1344 N N . SER A 1 166 ? -5.767 -3.782 -12.929 1.00 62.06 166 SER A N 1
ATOM 1345 C CA . SER A 1 166 ? -4.445 -3.262 -12.594 1.00 62.06 166 SER A CA 1
ATOM 1346 C C . SER A 1 166 ? -3.373 -4.324 -12.828 1.00 62.06 166 SER A C 1
ATOM 1348 O O . SER A 1 166 ? -3.577 -5.505 -12.583 1.00 62.06 166 SER A O 1
ATOM 1350 N N . ILE A 1 167 ? -2.185 -3.900 -13.262 1.00 57.44 167 ILE A N 1
ATOM 1351 C CA . ILE A 1 167 ? -1.055 -4.821 -13.457 1.00 57.44 167 ILE A CA 1
ATOM 1352 C C . ILE A 1 167 ? -0.622 -5.434 -12.110 1.00 57.44 167 ILE A C 1
ATOM 1354 O O . ILE A 1 167 ? -0.237 -4.702 -11.199 1.00 57.44 167 ILE A O 1
ATOM 1358 N N . SER A 1 168 ? -0.630 -6.761 -12.010 1.00 53.88 168 SER A N 1
ATOM 1359 C CA . SER A 1 168 ? -0.079 -7.531 -10.886 1.00 53.88 168 SER A CA 1
ATOM 1360 C C . SER A 1 168 ? 1.374 -7.138 -10.566 1.00 53.88 168 SER A C 1
ATOM 1362 O O . SER A 1 168 ? 2.199 -7.091 -11.482 1.00 53.88 168 SER A O 1
ATOM 1364 N N . PRO A 1 169 ? 1.757 -6.913 -9.297 1.00 57.03 169 PRO A N 1
ATOM 1365 C CA . PRO A 1 169 ? 3.163 -6.753 -8.917 1.00 57.03 169 PRO A CA 1
ATOM 1366 C C . PRO A 1 169 ? 4.008 -8.013 -9.103 1.00 57.03 169 PRO A C 1
ATOM 1368 O O . PRO A 1 169 ? 5.217 -7.894 -9.295 1.00 57.03 169 PRO A O 1
ATOM 1371 N N . ALA A 1 170 ? 3.410 -9.209 -9.105 1.00 52.62 170 ALA A N 1
ATOM 1372 C CA . ALA A 1 170 ? 4.117 -10.439 -9.461 1.00 52.62 170 ALA A CA 1
ATOM 1373 C C . ALA A 1 170 ? 4.512 -10.463 -10.949 1.00 52.62 170 ALA A C 1
ATOM 1375 O O . ALA A 1 170 ? 5.596 -10.945 -11.287 1.00 52.62 170 ALA A O 1
ATOM 1376 N N . LEU A 1 171 ? 3.677 -9.880 -11.819 1.00 44.00 171 LEU A N 1
ATOM 1377 C CA . LEU A 1 171 ? 3.980 -9.640 -13.239 1.00 44.00 171 LEU A CA 1
ATOM 1378 C C . LEU A 1 171 ? 4.831 -8.381 -13.452 1.00 44.00 171 LEU A C 1
ATOM 1380 O O . LEU A 1 171 ? 5.580 -8.276 -14.418 1.00 44.00 171 LEU A O 1
ATOM 1384 N N . SER A 1 172 ? 4.747 -7.437 -12.518 1.00 47.88 172 SER A N 1
ATOM 1385 C CA . SER A 1 172 ? 5.494 -6.186 -12.487 1.00 47.88 172 SER A CA 1
ATOM 1386 C C . SER A 1 172 ? 6.566 -6.212 -11.397 1.00 47.88 172 SER A C 1
ATOM 1388 O O . SER A 1 172 ? 6.745 -5.233 -10.660 1.00 47.88 172 SER A O 1
ATOM 1390 N N . ARG A 1 173 ? 7.315 -7.325 -11.306 1.00 41.84 173 ARG A N 1
ATOM 1391 C CA . ARG A 1 173 ? 8.532 -7.382 -10.484 1.00 41.84 173 ARG A CA 1
ATOM 1392 C C . ARG A 1 173 ? 9.383 -6.160 -10.825 1.00 41.84 173 ARG A C 1
ATOM 1394 O O . ARG A 1 173 ? 9.392 -5.698 -11.970 1.00 41.84 173 ARG A O 1
ATOM 1401 N N . ARG A 1 174 ? 10.119 -5.629 -9.844 1.00 40.62 174 ARG A N 1
ATOM 1402 C CA . ARG A 1 174 ? 11.250 -4.733 -10.130 1.00 40.62 174 ARG A CA 1
ATOM 1403 C C . ARG A 1 174 ? 12.324 -5.537 -10.864 1.00 40.62 174 ARG A C 1
ATOM 1405 O O . ARG A 1 174 ? 13.317 -5.952 -10.286 1.00 40.62 174 ARG A O 1
ATOM 1412 N N . THR A 1 175 ? 12.065 -5.815 -12.125 1.00 35.81 175 THR A N 1
ATOM 1413 C CA . THR A 1 175 ? 13.053 -5.987 -13.171 1.00 35.81 175 THR A CA 1
ATOM 1414 C C . THR A 1 175 ? 13.312 -4.582 -13.694 1.00 35.81 175 THR A C 1
ATOM 1416 O O . THR A 1 175 ? 12.369 -3.787 -13.768 1.00 35.81 175 THR A O 1
ATOM 1419 N N . ASP A 1 176 ? 14.543 -4.219 -14.042 1.00 35.78 176 ASP A N 1
ATOM 1420 C CA . ASP A 1 176 ? 14.821 -2.840 -14.472 1.00 35.78 176 ASP A CA 1
ATOM 1421 C C . ASP A 1 176 ? 14.065 -2.430 -15.766 1.00 35.78 176 ASP A C 1
ATOM 1423 O O . ASP A 1 176 ? 13.998 -1.254 -16.097 1.00 35.78 176 ASP A O 1
ATOM 1427 N N . PHE A 1 177 ? 13.325 -3.350 -16.399 1.00 32.34 177 PHE A N 1
ATOM 1428 C CA . PHE A 1 177 ? 12.275 -3.060 -17.390 1.00 32.34 177 PHE A CA 1
ATOM 1429 C C . PHE A 1 177 ? 11.111 -2.191 -16.874 1.00 32.34 177 PHE A C 1
ATOM 1431 O O . PHE A 1 177 ? 10.547 -1.389 -17.611 1.00 32.34 177 PHE A O 1
ATOM 1438 N N . ASN A 1 178 ? 10.749 -2.309 -15.591 1.00 34.53 178 ASN A N 1
ATOM 1439 C CA . ASN A 1 178 ? 9.760 -1.432 -14.955 1.00 34.53 178 ASN A CA 1
ATOM 1440 C C . ASN A 1 178 ? 10.365 -0.119 -14.457 1.00 34.53 178 ASN A C 1
ATOM 1442 O O . ASN A 1 178 ? 9.612 0.829 -14.235 1.00 34.53 178 ASN A O 1
ATOM 1446 N N . MET A 1 179 ? 11.697 -0.049 -14.314 1.00 33.91 179 MET A N 1
ATOM 1447 C CA . MET A 1 179 ? 12.356 1.248 -14.229 1.00 33.91 179 MET A CA 1
ATOM 1448 C C . MET A 1 179 ? 12.155 1.977 -15.547 1.00 33.91 179 MET A C 1
ATOM 1450 O O . MET A 1 179 ? 11.737 3.112 -15.492 1.00 33.91 179 MET A O 1
ATOM 1454 N N . GLU A 1 180 ? 12.293 1.338 -16.708 1.00 36.75 180 GLU A N 1
ATOM 1455 C CA . GLU A 1 180 ? 12.170 2.015 -18.007 1.00 36.75 180 GLU A CA 1
ATOM 1456 C C . GLU A 1 180 ? 10.831 2.673 -18.303 1.00 36.75 180 GLU A C 1
ATOM 1458 O O . GLU A 1 180 ? 10.846 3.745 -18.880 1.00 36.75 180 GLU A O 1
ATOM 1463 N N . SER A 1 181 ? 9.683 2.177 -17.849 1.00 33.16 181 SER A N 1
ATOM 1464 C CA . SER A 1 181 ? 8.444 2.962 -18.001 1.00 33.16 181 SER A CA 1
ATOM 1465 C C . SER A 1 181 ? 8.404 4.211 -17.101 1.00 33.16 181 SER A C 1
ATOM 1467 O O . SER A 1 181 ? 7.835 5.220 -17.496 1.00 33.16 181 SER A O 1
ATOM 1469 N N . ASP A 1 182 ? 9.038 4.169 -15.920 1.00 35.41 182 ASP A N 1
ATOM 1470 C CA . ASP A 1 182 ? 9.170 5.328 -15.013 1.00 35.41 182 ASP A CA 1
ATOM 1471 C C . ASP A 1 182 ? 10.414 6.202 -15.349 1.00 35.41 182 ASP A C 1
ATOM 1473 O O . ASP A 1 182 ? 10.506 7.364 -14.956 1.00 35.41 182 ASP A O 1
ATOM 1477 N N . VAL A 1 183 ? 11.368 5.657 -16.112 1.00 33.34 183 VAL A N 1
ATOM 1478 C CA . VAL A 1 183 ? 12.645 6.243 -16.566 1.00 33.34 183 VAL A CA 1
ATOM 1479 C C . VAL A 1 183 ? 12.500 6.823 -17.977 1.00 33.34 183 VAL A C 1
ATOM 1481 O O . VAL A 1 183 ? 13.167 7.806 -18.279 1.00 33.34 183 VAL A O 1
ATOM 1484 N N . LEU A 1 184 ? 11.580 6.335 -18.815 1.00 32.22 184 LEU A N 1
ATOM 1485 C CA . LEU A 1 184 ? 11.283 6.906 -20.138 1.00 32.22 184 LEU A CA 1
ATOM 1486 C C . LEU A 1 184 ? 10.689 8.313 -20.022 1.00 32.22 184 LEU A C 1
ATOM 1488 O O . LEU A 1 184 ? 10.955 9.157 -20.875 1.00 32.22 184 LEU A O 1
ATOM 1492 N N . GLU A 1 185 ? 9.965 8.611 -18.941 1.00 33.41 185 GLU A N 1
ATOM 1493 C CA . GLU A 1 185 ? 9.520 9.980 -18.660 1.00 33.41 185 GLU A CA 1
ATOM 1494 C C . GLU A 1 185 ? 10.503 10.774 -17.788 1.00 33.41 185 GLU A C 1
ATOM 1496 O O . GLU A 1 185 ? 10.450 12.007 -17.775 1.00 33.41 185 GLU A O 1
ATOM 1501 N N . GLY A 1 186 ? 11.389 10.101 -17.047 1.00 35.69 186 GLY A N 1
ATOM 1502 C CA . GLY A 1 186 ? 12.236 10.707 -16.016 1.00 35.69 186 GLY A CA 1
ATOM 1503 C C . GLY A 1 186 ? 13.718 10.873 -16.355 1.00 35.69 186 GLY A C 1
ATOM 1504 O O . GLY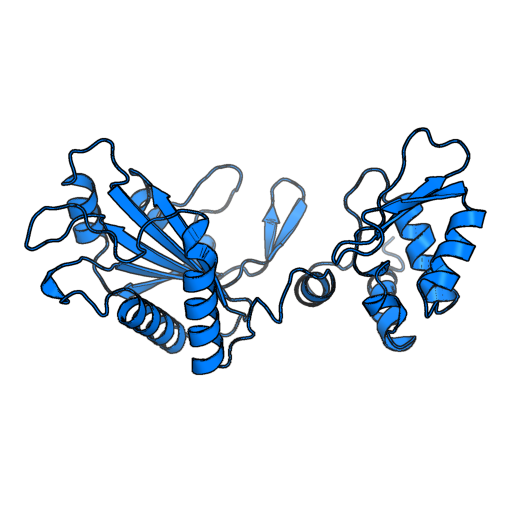 A 1 186 ? 14.396 11.607 -15.644 1.00 35.69 186 GLY A O 1
ATOM 1505 N N . TYR A 1 187 ? 14.241 10.228 -17.397 1.00 29.95 187 TYR A N 1
ATOM 1506 C CA . TYR A 1 187 ? 15.684 10.063 -17.576 1.00 29.95 187 TYR A CA 1
ATOM 1507 C C . TYR A 1 187 ? 16.097 10.221 -19.045 1.00 29.95 187 TYR A C 1
ATOM 1509 O O . TYR A 1 187 ? 16.460 9.285 -19.752 1.00 29.95 187 TYR A O 1
ATOM 1517 N N . ARG A 1 188 ? 16.164 11.488 -19.459 1.00 37.44 188 ARG A N 1
ATOM 1518 C CA . ARG A 1 188 ? 17.135 11.966 -20.455 1.00 37.44 188 ARG A CA 1
ATOM 1519 C C . ARG A 1 188 ? 18.578 11.982 -19.888 1.00 37.44 188 ARG A C 1
ATOM 1521 O O . ARG A 1 188 ? 19.334 12.894 -20.198 1.00 37.44 188 ARG A O 1
ATOM 1528 N N . GLY A 1 189 ? 18.984 11.015 -19.052 1.00 39.19 189 GLY A N 1
ATOM 1529 C CA . GLY A 1 189 ? 20.389 10.921 -18.624 1.00 39.19 189 GLY A CA 1
ATOM 1530 C C . GLY A 1 189 ? 20.690 10.061 -17.396 1.00 39.19 189 GLY A C 1
ATOM 1531 O O . GLY A 1 189 ? 20.457 10.529 -16.297 1.00 39.19 189 GLY A O 1
ATOM 1532 N N . ASP A 1 190 ? 21.314 8.890 -17.627 1.00 47.78 190 ASP A N 1
ATOM 1533 C CA . ASP A 1 190 ? 22.126 8.017 -16.735 1.00 47.78 190 ASP A CA 1
ATOM 1534 C C . ASP A 1 190 ? 21.509 6.796 -16.000 1.00 47.78 190 ASP A C 1
ATOM 1536 O O . ASP A 1 190 ? 21.134 6.837 -14.835 1.00 47.78 190 ASP A O 1
ATOM 1540 N N . VAL A 1 191 ? 21.574 5.622 -16.642 1.00 53.53 191 VAL A N 1
ATOM 1541 C CA . VAL A 1 191 ? 21.097 4.312 -16.132 1.00 53.53 191 VAL A CA 1
ATOM 1542 C C . VAL A 1 191 ? 21.852 3.797 -14.886 1.00 53.53 191 VAL A C 1
ATOM 1544 O O . VAL A 1 191 ? 21.321 2.973 -14.142 1.00 53.53 191 VAL A O 1
ATOM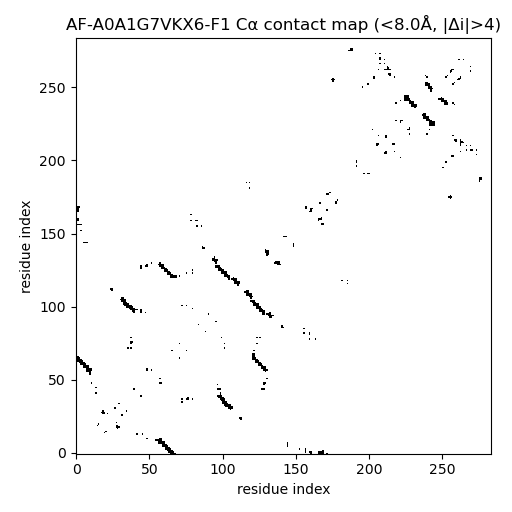 1547 N N . PHE A 1 192 ? 23.066 4.285 -14.603 1.00 61.97 192 PHE A N 1
ATOM 1548 C CA . PHE A 1 192 ? 23.895 3.809 -13.486 1.00 61.97 192 PHE A CA 1
ATOM 1549 C C . PHE A 1 192 ? 24.197 4.933 -12.486 1.00 61.97 192 PHE A C 1
ATOM 1551 O O . PHE A 1 192 ? 24.709 5.986 -12.864 1.00 61.97 192 PHE A O 1
ATOM 1558 N N . LEU A 1 193 ? 23.919 4.689 -11.202 1.00 55.25 193 LEU A N 1
ATOM 1559 C CA . LEU A 1 193 ? 24.066 5.662 -10.106 1.00 55.25 193 LEU A CA 1
ATOM 1560 C C . LEU A 1 193 ? 25.258 5.373 -9.172 1.00 55.25 193 LEU A C 1
ATOM 1562 O O . LEU A 1 193 ? 25.363 5.991 -8.116 1.00 55.25 193 LEU A O 1
ATOM 1566 N N . ASP A 1 194 ? 26.132 4.420 -9.514 1.00 59.41 194 ASP A N 1
ATOM 1567 C CA . ASP A 1 194 ? 27.246 4.001 -8.655 1.00 59.41 194 ASP A CA 1
ATOM 1568 C C . ASP A 1 194 ? 28.626 4.478 -9.138 1.00 59.41 194 ASP A C 1
ATOM 1570 O O . ASP A 1 194 ? 28.837 4.851 -10.293 1.00 59.41 194 ASP A O 1
ATOM 1574 N N . ASN A 1 195 ? 29.609 4.411 -8.235 1.00 57.25 195 ASN A N 1
ATOM 1575 C CA . ASN A 1 195 ? 31.006 4.797 -8.477 1.00 57.25 195 ASN A CA 1
ATOM 1576 C C . ASN A 1 195 ? 31.701 3.908 -9.533 1.00 57.25 195 ASN A C 1
ATOM 1578 O O . ASN A 1 195 ? 32.859 4.138 -9.870 1.00 57.25 195 ASN A O 1
ATOM 1582 N N . LYS A 1 196 ? 31.017 2.870 -10.037 1.00 66.50 196 LYS A N 1
ATOM 1583 C CA . LYS A 1 196 ? 31.485 1.947 -11.079 1.00 66.50 196 LYS A CA 1
ATOM 1584 C C . LYS A 1 196 ? 30.662 2.083 -12.370 1.00 66.50 196 LYS A C 1
ATOM 1586 O O . LYS A 1 196 ? 30.703 1.205 -13.231 1.00 66.50 196 LYS A O 1
ATOM 1591 N N . LYS A 1 197 ? 29.976 3.217 -12.543 1.00 72.94 197 LYS A N 1
ATOM 1592 C CA . LYS A 1 197 ? 29.192 3.588 -13.728 1.00 72.94 197 LYS A CA 1
ATOM 1593 C C . LYS A 1 197 ? 29.956 3.433 -15.038 1.00 72.94 197 LYS A C 1
ATOM 1595 O O . LYS A 1 197 ? 29.389 2.954 -16.012 1.00 72.94 197 LYS A O 1
ATOM 1600 N N . HIS A 1 198 ? 31.236 3.804 -15.065 1.00 76.88 198 HIS A N 1
ATOM 1601 C CA . HIS A 1 198 ? 32.022 3.800 -16.299 1.00 76.88 198 HIS A CA 1
ATOM 1602 C C . HIS A 1 198 ? 32.130 2.400 -16.923 1.00 76.88 198 HIS A C 1
ATOM 1604 O O . HIS A 1 198 ? 31.818 2.226 -18.097 1.00 76.88 198 HIS A O 1
ATOM 1610 N N . ILE A 1 199 ? 32.472 1.378 -16.129 1.00 82.19 199 ILE A N 1
ATOM 1611 C CA . ILE A 1 199 ? 32.592 0.007 -16.645 1.00 82.19 199 ILE A CA 1
ATOM 1612 C C . ILE A 1 199 ? 31.230 -0.580 -17.031 1.00 82.19 199 ILE A C 1
ATOM 1614 O O . ILE A 1 199 ? 31.123 -1.272 -18.037 1.00 82.19 199 ILE A O 1
ATOM 1618 N N . LYS A 1 200 ? 30.168 -0.270 -16.278 1.00 82.38 200 LYS A N 1
ATOM 1619 C CA . LYS A 1 200 ? 28.807 -0.708 -16.616 1.00 82.38 200 LYS A CA 1
ATOM 1620 C C . LYS A 1 200 ? 28.327 -0.092 -17.927 1.00 82.38 200 LYS A C 1
ATOM 1622 O O . LYS A 1 200 ? 27.693 -0.778 -18.722 1.00 82.38 200 LYS A O 1
ATOM 1627 N N . GLN A 1 201 ? 28.689 1.164 -18.174 1.00 80.81 201 GLN A N 1
ATOM 1628 C CA . GLN A 1 201 ? 28.375 1.844 -19.421 1.00 80.81 201 GLN A CA 1
ATOM 1629 C C . GLN A 1 201 ? 29.110 1.229 -20.611 1.00 80.81 201 GLN A C 1
ATOM 1631 O O . GLN A 1 201 ? 28.467 0.967 -21.618 1.00 80.81 201 GLN A O 1
ATOM 1636 N N . ILE A 1 202 ? 30.405 0.923 -20.474 1.00 83.88 202 ILE A N 1
ATOM 1637 C CA . ILE A 1 202 ? 31.176 0.225 -21.518 1.00 83.88 202 ILE A CA 1
ATOM 1638 C C . ILE A 1 202 ? 30.506 -1.104 -21.883 1.00 83.88 202 ILE A C 1
ATOM 1640 O O . ILE A 1 202 ? 30.320 -1.411 -23.055 1.00 83.88 202 ILE A O 1
ATOM 1644 N N . VAL A 1 203 ? 30.100 -1.882 -20.875 1.00 87.06 203 VAL A N 1
ATOM 1645 C CA . VAL A 1 203 ? 29.440 -3.172 -21.105 1.00 87.06 203 VAL A CA 1
ATOM 1646 C C . VAL A 1 203 ? 28.085 -3.002 -21.791 1.00 87.06 203 VAL A C 1
ATOM 1648 O O . VAL A 1 203 ? 27.756 -3.777 -22.685 1.00 87.06 203 VAL A O 1
ATOM 1651 N N . LEU A 1 204 ? 27.304 -1.993 -21.403 1.00 83.69 204 LEU A N 1
ATOM 1652 C CA . LEU A 1 204 ? 26.020 -1.703 -22.036 1.00 83.69 204 LEU A CA 1
ATOM 1653 C C . LEU A 1 204 ? 26.178 -1.260 -23.495 1.00 83.69 204 LEU A C 1
ATOM 1655 O O . LEU A 1 204 ? 25.455 -1.750 -24.361 1.00 83.69 204 LEU A O 1
ATOM 1659 N N . ASP A 1 205 ? 27.112 -0.349 -23.757 1.00 81.12 205 ASP A N 1
ATOM 1660 C CA . ASP A 1 205 ? 27.366 0.181 -25.095 1.00 81.12 205 ASP A CA 1
ATOM 1661 C C . ASP A 1 205 ? 27.763 -0.972 -26.038 1.00 81.12 205 ASP A C 1
ATOM 1663 O O . ASP A 1 205 ? 27.152 -1.138 -27.095 1.00 81.12 205 ASP A O 1
ATOM 1667 N N . GLU A 1 206 ? 28.639 -1.877 -25.590 1.00 87.00 206 GLU A N 1
ATOM 1668 C CA . GLU A 1 206 ? 29.036 -3.059 -26.361 1.00 87.00 206 GLU A CA 1
ATOM 1669 C C . GLU A 1 206 ? 27.865 -4.022 -26.642 1.00 87.00 206 GLU A C 1
ATOM 1671 O O . GLU A 1 206 ? 27.711 -4.515 -27.764 1.00 87.00 206 GLU A O 1
ATOM 1676 N N . ILE A 1 207 ? 27.009 -4.295 -25.645 1.00 85.00 207 ILE A N 1
ATOM 1677 C CA . ILE A 1 207 ? 25.823 -5.154 -25.818 1.00 85.00 207 ILE A CA 1
ATOM 1678 C C . ILE A 1 207 ? 24.932 -4.621 -26.943 1.00 85.00 207 ILE A C 1
ATOM 1680 O O . ILE A 1 207 ? 24.364 -5.401 -27.714 1.00 85.00 207 ILE A O 1
ATOM 1684 N N . ILE A 1 208 ? 24.792 -3.299 -27.033 1.00 80.56 208 ILE A N 1
ATOM 1685 C CA . ILE A 1 208 ? 23.921 -2.641 -28.005 1.00 80.56 208 ILE A CA 1
ATOM 1686 C C . ILE A 1 208 ? 24.589 -2.571 -29.377 1.00 80.56 208 ILE A C 1
ATOM 1688 O O . ILE A 1 208 ? 23.938 -2.885 -30.376 1.00 80.56 208 ILE A O 1
ATOM 1692 N N . GLU A 1 209 ? 25.867 -2.201 -29.439 1.00 81.31 209 GLU A N 1
ATOM 1693 C CA . GLU A 1 209 ? 26.629 -2.100 -30.687 1.00 81.31 209 GLU A CA 1
ATOM 1694 C C . GLU A 1 209 ? 26.782 -3.456 -31.376 1.00 81.31 209 GLU A C 1
ATOM 1696 O O . GLU A 1 209 ? 26.530 -3.567 -32.577 1.00 81.31 209 GLU A O 1
ATOM 1701 N N . LYS A 1 210 ? 27.100 -4.509 -30.612 1.00 86.06 210 LYS A N 1
ATOM 1702 C CA . LYS A 1 210 ? 27.225 -5.880 -31.131 1.00 86.06 210 LYS A CA 1
ATOM 1703 C C . LYS A 1 210 ? 25.915 -6.660 -31.142 1.00 86.06 210 LYS A C 1
ATOM 1705 O O . LYS A 1 210 ? 25.901 -7.812 -31.565 1.00 86.06 210 LYS A O 1
ATOM 1710 N N . ASN A 1 211 ? 24.818 -6.047 -30.691 1.00 84.44 211 ASN A N 1
ATOM 1711 C CA . ASN A 1 211 ? 23.508 -6.679 -30.559 1.00 84.44 211 ASN A CA 1
ATOM 1712 C C . ASN A 1 211 ? 23.582 -8.053 -29.858 1.00 84.44 211 ASN A C 1
ATOM 1714 O O . ASN A 1 211 ? 23.006 -9.039 -30.322 1.00 84.44 211 ASN A O 1
ATOM 1718 N N . MET A 1 212 ? 24.280 -8.114 -28.723 1.00 89.25 212 MET A N 1
ATOM 1719 C CA . MET A 1 212 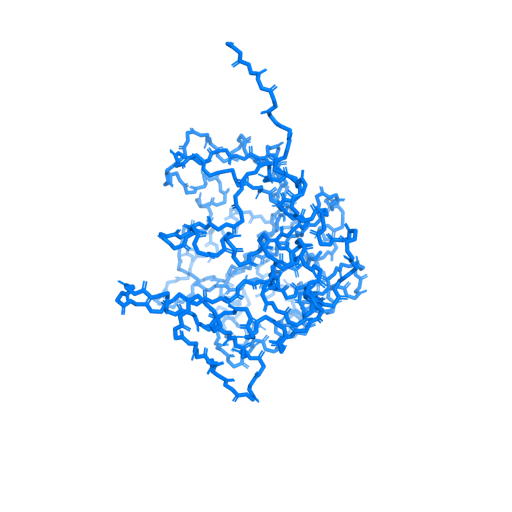? 24.509 -9.379 -28.023 1.00 89.25 212 MET A CA 1
ATOM 1720 C C . MET A 1 212 ? 23.192 -10.042 -27.639 1.00 89.25 212 MET A C 1
ATOM 1722 O O . MET A 1 212 ? 22.319 -9.396 -27.053 1.00 89.25 212 MET A O 1
ATOM 1726 N N . SER A 1 213 ? 23.051 -11.323 -27.963 1.00 88.44 213 SER A N 1
ATOM 1727 C CA . SER A 1 213 ? 21.786 -12.057 -27.840 1.00 88.44 213 SER A CA 1
ATOM 1728 C C . SER A 1 213 ? 21.735 -13.022 -26.651 1.00 88.44 213 SER A C 1
ATOM 1730 O O . SER A 1 213 ? 20.667 -13.495 -26.246 1.00 88.44 213 SER A O 1
ATOM 1732 N N . SER A 1 214 ? 22.894 -13.304 -26.048 1.00 89.31 214 SER A N 1
ATOM 1733 C CA . SER A 1 214 ? 23.046 -14.374 -25.065 1.00 89.31 214 SER A CA 1
ATOM 1734 C C . SER A 1 214 ? 24.017 -14.036 -23.931 1.00 89.31 214 SER A C 1
ATOM 1736 O O . SER A 1 214 ? 24.997 -13.311 -24.113 1.00 89.31 214 SER A O 1
ATOM 1738 N N . LYS A 1 215 ? 23.795 -14.622 -22.740 1.00 88.12 215 LYS A N 1
ATOM 1739 C CA . LYS A 1 215 ? 24.761 -14.542 -21.626 1.00 88.12 215 LYS A CA 1
ATOM 1740 C C . LYS A 1 215 ? 26.133 -15.120 -21.997 1.00 88.12 215 LYS A C 1
ATOM 1742 O O . LYS A 1 215 ? 27.131 -14.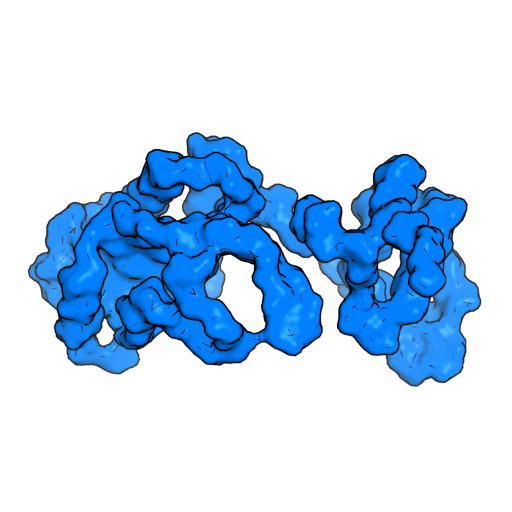732 -21.399 1.00 88.12 215 LYS A O 1
ATOM 1747 N N . ALA A 1 216 ? 26.195 -16.051 -22.951 1.00 89.50 216 ALA A N 1
ATOM 1748 C CA . ALA A 1 216 ? 27.453 -16.616 -23.427 1.00 89.50 216 ALA A CA 1
ATOM 1749 C C . ALA A 1 216 ? 28.305 -15.557 -24.144 1.00 89.50 216 ALA A C 1
ATOM 1751 O O . ALA A 1 216 ? 29.473 -15.394 -23.800 1.00 89.50 216 ALA A O 1
ATOM 1752 N N . GLU A 1 217 ? 27.709 -14.785 -25.057 1.00 90.88 217 GLU A N 1
ATOM 1753 C CA . GLU A 1 217 ? 28.377 -13.660 -25.729 1.00 90.88 217 GLU A CA 1
ATOM 1754 C C . GLU A 1 217 ? 28.831 -12.593 -24.730 1.00 90.88 217 GLU A C 1
ATOM 1756 O O . GLU A 1 217 ? 29.985 -12.164 -24.766 1.00 90.88 217 GLU A O 1
ATOM 1761 N N . LEU A 1 218 ? 27.963 -12.243 -23.773 1.00 91.94 218 LEU A N 1
ATOM 1762 C CA . LEU A 1 218 ? 28.304 -11.300 -22.709 1.00 91.94 218 LEU A CA 1
ATOM 1763 C C . LEU A 1 218 ? 29.506 -11.789 -21.888 1.00 91.94 218 LEU A C 1
ATOM 1765 O O . LEU A 1 218 ? 30.444 -11.033 -21.661 1.00 91.94 218 LEU A O 1
ATOM 1769 N N . ARG A 1 219 ? 29.529 -13.059 -21.468 1.00 91.50 219 ARG A N 1
ATOM 1770 C CA . ARG A 1 219 ? 30.660 -13.635 -20.718 1.00 91.50 219 ARG A CA 1
ATOM 1771 C C . ARG A 1 219 ? 31.957 -13.609 -21.524 1.00 91.50 219 ARG A C 1
ATOM 1773 O O . ARG A 1 219 ? 33.006 -13.331 -20.948 1.00 91.50 219 ARG A O 1
ATOM 1780 N N . THR A 1 220 ? 31.892 -13.888 -22.824 1.00 92.81 220 THR A N 1
ATOM 1781 C CA . THR A 1 220 ? 33.057 -13.820 -23.717 1.00 92.81 220 THR A CA 1
ATOM 1782 C C . THR A 1 220 ? 33.621 -12.406 -23.765 1.00 92.81 220 THR A C 1
ATOM 1784 O O . THR A 1 220 ? 34.823 -12.239 -23.582 1.00 92.81 220 THR A O 1
ATOM 1787 N N . PHE A 1 221 ? 32.765 -11.393 -23.907 1.00 92.62 221 PHE A N 1
ATOM 1788 C CA . PHE A 1 221 ? 33.189 -9.995 -23.862 1.00 92.62 221 PHE A CA 1
ATOM 1789 C C . PHE A 1 221 ? 33.741 -9.593 -22.489 1.00 92.62 221 PHE A C 1
ATOM 1791 O O . PHE A 1 221 ? 34.816 -9.018 -22.388 1.00 92.62 221 PHE A O 1
ATOM 1798 N N . LEU A 1 222 ? 33.071 -9.952 -21.395 1.00 93.19 222 LEU A N 1
ATOM 1799 C CA . LEU A 1 222 ? 33.551 -9.599 -20.058 1.00 93.19 222 LEU A CA 1
ATOM 1800 C C . LEU A 1 222 ? 34.947 -10.176 -19.770 1.00 93.19 222 LEU A C 1
ATOM 1802 O O . LEU A 1 222 ? 35.755 -9.518 -19.120 1.00 93.19 222 LEU A O 1
ATOM 1806 N N . ARG A 1 223 ? 35.269 -11.363 -20.297 1.00 92.31 223 ARG A N 1
ATOM 1807 C CA . ARG A 1 223 ? 36.612 -11.957 -20.180 1.00 92.31 223 ARG A CA 1
ATOM 1808 C C . ARG A 1 223 ? 37.702 -11.153 -20.890 1.00 92.31 223 ARG A C 1
ATOM 1810 O O . ARG A 1 223 ? 38.851 -11.252 -20.477 1.00 92.31 223 ARG A O 1
ATOM 1817 N N . THR A 1 224 ? 37.374 -10.353 -21.907 1.00 91.38 224 THR A N 1
ATOM 1818 C CA . THR A 1 224 ? 38.359 -9.461 -22.544 1.00 91.38 224 THR A CA 1
ATOM 1819 C C . THR A 1 224 ? 38.670 -8.240 -21.680 1.00 91.38 224 THR A C 1
ATOM 1821 O O . THR A 1 224 ? 39.715 -7.624 -21.855 1.00 91.38 224 THR A O 1
ATOM 1824 N N . LEU A 1 225 ? 37.782 -7.887 -20.744 1.00 88.25 225 LEU A N 1
ATOM 1825 C CA . LEU A 1 225 ? 37.944 -6.740 -19.848 1.00 88.25 225 LEU A CA 1
ATOM 1826 C C . LEU A 1 225 ? 38.638 -7.098 -18.523 1.00 88.25 225 LEU A C 1
ATOM 1828 O O . LEU A 1 225 ? 39.165 -6.205 -17.858 1.00 88.25 225 LEU A O 1
ATOM 1832 N N . GLY A 1 226 ? 38.627 -8.372 -18.115 1.00 90.75 226 GLY A N 1
ATOM 1833 C CA . GLY A 1 226 ? 39.270 -8.837 -16.883 1.00 90.75 226 GLY A CA 1
ATOM 1834 C C . GLY A 1 226 ? 38.680 -10.128 -16.299 1.00 90.75 226 GLY A C 1
ATOM 1835 O O . GLY A 1 226 ? 38.071 -10.942 -16.996 1.00 90.75 226 GLY A O 1
ATOM 1836 N N . GLU A 1 227 ? 38.860 -10.329 -14.989 1.00 92.38 227 GLU A N 1
ATOM 1837 C CA . GLU A 1 227 ? 38.409 -11.534 -14.276 1.00 92.38 227 GLU A CA 1
ATOM 1838 C C . GLU A 1 227 ? 36.882 -11.524 -14.097 1.00 92.38 227 GLU A C 1
ATOM 1840 O O . GLU A 1 227 ? 36.303 -10.571 -13.572 1.00 92.38 227 GLU A O 1
ATOM 1845 N N . THR A 1 228 ? 36.213 -12.613 -14.480 1.00 92.81 228 THR A N 1
ATOM 1846 C CA . THR A 1 228 ? 34.749 -12.743 -14.396 1.00 92.81 228 THR A CA 1
ATOM 1847 C C . THR A 1 228 ? 34.320 -13.763 -13.350 1.00 92.81 228 THR A C 1
ATOM 1849 O O . THR A 1 228 ? 34.979 -14.781 -13.142 1.00 92.81 228 THR A O 1
ATOM 1852 N N . LYS A 1 229 ? 33.184 -13.509 -12.689 1.00 92.88 229 LYS A N 1
ATOM 1853 C CA . LYS A 1 229 ? 32.534 -14.447 -11.764 1.00 92.88 229 LYS A CA 1
ATOM 1854 C C . LYS A 1 229 ? 31.032 -14.466 -11.978 1.00 92.88 229 LYS A C 1
ATOM 1856 O O . LYS A 1 229 ? 30.382 -13.431 -11.873 1.00 92.88 229 LYS A O 1
ATOM 1861 N N . THR A 1 230 ? 30.476 -15.662 -12.122 1.00 90.19 230 THR A N 1
ATOM 1862 C CA . THR A 1 230 ? 29.030 -15.870 -12.038 1.00 90.19 230 THR A CA 1
ATOM 1863 C C . THR A 1 230 ? 28.635 -16.037 -10.573 1.00 90.19 230 THR A C 1
ATOM 1865 O O . THR A 1 230 ? 29.102 -16.943 -9.879 1.00 90.19 230 THR A O 1
ATOM 1868 N N . ARG A 1 231 ? 27.788 -15.141 -10.072 1.00 82.81 231 ARG A N 1
ATOM 1869 C CA . ARG A 1 231 ? 27.269 -15.158 -8.699 1.00 82.81 231 ARG A CA 1
ATOM 1870 C C . ARG A 1 231 ? 25.925 -15.874 -8.670 1.00 82.81 231 ARG A C 1
ATOM 1872 O O . ARG A 1 231 ? 25.146 -15.747 -9.605 1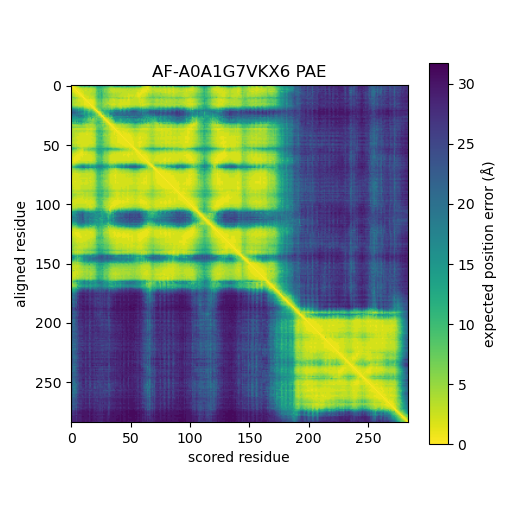.00 82.81 231 ARG A O 1
ATOM 1879 N N . ASN A 1 232 ? 25.648 -16.595 -7.580 1.00 78.81 232 ASN A N 1
ATOM 1880 C CA . ASN A 1 232 ? 24.412 -17.368 -7.386 1.00 78.81 232 ASN A CA 1
ATOM 1881 C C . ASN A 1 232 ? 24.115 -18.360 -8.526 1.00 78.81 232 ASN A C 1
ATOM 1883 O O . ASN A 1 232 ? 22.964 -18.513 -8.929 1.00 78.81 232 ASN A O 1
ATOM 1887 N N . ARG A 1 233 ? 25.158 -19.016 -9.050 1.00 80.88 233 ARG A N 1
ATOM 1888 C CA . ARG A 1 233 ? 25.052 -19.939 -10.185 1.00 80.88 233 ARG A CA 1
ATOM 1889 C C . ARG A 1 233 ? 23.932 -20.965 -9.972 1.00 80.88 233 ARG A C 1
ATOM 1891 O O . ARG A 1 233 ? 23.886 -21.607 -8.924 1.00 80.88 233 ARG A O 1
ATOM 1898 N N . GLY A 1 234 ? 23.046 -21.100 -10.957 1.00 69.62 234 GLY A N 1
ATOM 1899 C CA . GLY A 1 234 ? 21.918 -22.042 -10.918 1.00 69.62 234 GLY A CA 1
ATOM 1900 C C . GLY A 1 234 ? 20.712 -21.611 -10.070 1.00 69.62 234 GLY A C 1
ATOM 1901 O O . GLY A 1 234 ? 19.772 -22.388 -9.930 1.00 69.62 234 GLY A O 1
ATOM 1902 N N . LYS A 1 235 ? 20.704 -20.393 -9.508 1.00 64.56 235 LYS A N 1
ATOM 1903 C CA . LYS A 1 235 ? 19.547 -19.817 -8.797 1.00 64.56 235 LYS A CA 1
ATOM 1904 C C . LYS A 1 235 ? 18.851 -18.751 -9.647 1.00 64.56 235 LYS A C 1
ATOM 1906 O O . LYS A 1 235 ? 19.444 -18.175 -10.553 1.00 64.56 235 LYS A O 1
ATOM 1911 N N . LEU A 1 236 ? 17.606 -18.420 -9.291 1.00 59.34 236 LEU A N 1
ATOM 1912 C CA . LEU A 1 236 ? 16.802 -17.378 -9.957 1.00 59.34 236 LEU A CA 1
ATOM 1913 C C . LEU A 1 236 ? 17.457 -15.983 -9.960 1.00 59.34 236 LEU A C 1
ATOM 1915 O O . LEU A 1 236 ? 17.122 -15.153 -10.794 1.00 59.34 236 LEU A O 1
ATOM 1919 N N . ASN A 1 237 ? 18.385 -15.714 -9.039 1.00 66.56 237 ASN A N 1
ATOM 1920 C CA . ASN A 1 237 ? 19.111 -14.449 -8.917 1.00 66.56 237 ASN A CA 1
ATOM 1921 C C . ASN A 1 237 ? 20.578 -14.560 -9.378 1.00 66.56 237 ASN A C 1
ATOM 1923 O O . ASN A 1 237 ? 21.463 -13.946 -8.771 1.00 66.56 237 ASN A O 1
ATOM 1927 N N . GLU A 1 238 ? 20.841 -15.373 -10.405 1.00 78.06 238 GLU A N 1
ATOM 1928 C CA . GLU A 1 238 ? 22.155 -15.505 -11.039 1.00 78.06 238 GLU A CA 1
ATOM 1929 C C . GLU A 1 238 ? 22.530 -14.250 -11.841 1.00 78.06 238 GLU A C 1
ATOM 1931 O O . GLU A 1 238 ? 21.808 -13.845 -12.757 1.00 78.06 238 GLU A O 1
ATOM 1936 N N . TYR A 1 239 ? 23.706 -13.686 -11.561 1.00 84.12 239 TYR A N 1
ATOM 1937 C CA . TYR A 1 239 ? 24.224 -12.507 -12.259 1.00 84.12 239 TYR A CA 1
ATOM 1938 C C . TYR A 1 239 ? 25.744 -12.576 -12.458 1.00 84.12 239 TYR A C 1
ATOM 1940 O O . TYR A 1 239 ? 26.445 -13.296 -11.741 1.00 84.12 239 TYR A O 1
ATOM 1948 N N . GLU A 1 240 ? 26.264 -11.807 -13.416 1.00 89.38 240 GLU A N 1
ATOM 1949 C CA . GLU A 1 240 ? 27.704 -11.734 -13.687 1.00 89.38 240 GLU A CA 1
ATOM 1950 C C . GLU A 1 240 ? 28.378 -10.614 -12.890 1.00 89.38 240 GLU A C 1
ATOM 1952 O O . GLU A 1 240 ? 27.797 -9.571 -12.594 1.00 89.38 240 GLU A O 1
ATOM 1957 N N . ALA A 1 241 ? 29.639 -10.818 -12.539 1.00 90.88 241 ALA A N 1
ATOM 1958 C CA . ALA A 1 241 ? 30.489 -9.799 -11.952 1.00 90.88 241 ALA A CA 1
ATOM 1959 C C . ALA A 1 241 ? 31.822 -9.745 -12.698 1.00 90.88 241 ALA A C 1
ATOM 1961 O O . ALA A 1 241 ? 32.396 -10.787 -13.015 1.00 90.88 241 ALA A O 1
ATOM 1962 N N . ILE A 1 242 ? 32.324 -8.535 -12.933 1.00 93.25 242 ILE A N 1
ATOM 1963 C CA . ILE A 1 242 ? 33.583 -8.274 -13.638 1.00 93.25 242 ILE A CA 1
ATOM 1964 C C . ILE A 1 242 ? 34.545 -7.529 -12.721 1.00 93.25 242 ILE A C 1
ATOM 1966 O O . ILE A 1 242 ? 34.170 -6.547 -12.084 1.00 93.25 242 ILE A O 1
ATOM 1970 N N . LYS A 1 243 ? 35.790 -7.981 -12.648 1.00 92.06 243 LYS A N 1
ATOM 1971 C CA . LYS A 1 243 ? 36.907 -7.241 -12.070 1.00 92.06 243 LYS A CA 1
ATOM 1972 C C . LYS A 1 243 ? 37.821 -6.844 -13.232 1.00 92.06 243 LYS A C 1
ATOM 1974 O O . LYS A 1 243 ? 38.562 -7.701 -13.713 1.00 92.06 243 LYS A O 1
ATOM 1979 N N . PRO A 1 244 ? 37.730 -5.592 -13.720 1.00 88.25 244 PRO A N 1
ATOM 1980 C CA . PRO A 1 244 ? 38.582 -5.130 -14.807 1.00 88.25 244 PRO A CA 1
ATOM 1981 C C . PRO A 1 244 ? 40.064 -5.295 -14.472 1.00 88.25 244 PRO A C 1
ATOM 1983 O O . PRO A 1 244 ? 40.441 -5.223 -13.298 1.00 88.25 244 PRO A O 1
ATOM 1986 N N . THR A 1 245 ? 40.903 -5.491 -15.485 1.00 83.50 245 THR A N 1
ATOM 1987 C CA . THR A 1 245 ? 42.358 -5.566 -15.303 1.00 83.50 245 THR A CA 1
ATOM 1988 C C . THR A 1 245 ? 42.866 -4.313 -14.581 1.00 83.50 245 THR A C 1
ATOM 1990 O O . THR A 1 245 ? 42.607 -3.194 -15.014 1.00 83.50 245 THR A O 1
ATOM 1993 N N . GLY A 1 246 ? 43.548 -4.495 -13.447 1.00 79.75 246 GLY A N 1
ATOM 1994 C CA . GLY A 1 246 ? 44.043 -3.397 -12.605 1.00 79.75 246 GLY A CA 1
ATOM 1995 C C . GLY A 1 246 ? 43.053 -2.856 -11.563 1.00 79.75 246 GLY A C 1
ATOM 1996 O O . GLY A 1 246 ? 43.441 -2.045 -10.729 1.00 79.75 246 GLY A O 1
ATOM 1997 N N . ALA A 1 247 ? 41.797 -3.313 -11.542 1.00 83.81 247 ALA A N 1
ATOM 1998 C CA . ALA A 1 247 ? 40.854 -2.958 -10.482 1.00 83.81 247 ALA A CA 1
ATOM 1999 C C . ALA A 1 247 ? 41.045 -3.849 -9.245 1.00 83.81 247 ALA A C 1
ATOM 2001 O O . ALA A 1 247 ? 41.325 -5.037 -9.369 1.00 83.81 247 ALA A O 1
ATOM 2002 N N . GLU A 1 248 ? 40.801 -3.323 -8.042 1.00 83.31 248 GLU A N 1
ATOM 2003 C CA . GLU A 1 248 ? 40.878 -4.115 -6.801 1.00 83.31 248 GLU A CA 1
ATOM 2004 C C . GLU A 1 248 ? 39.628 -4.981 -6.576 1.00 83.31 248 GLU A C 1
ATOM 2006 O O . GLU A 1 248 ? 39.711 -6.124 -6.118 1.00 83.31 248 GLU A O 1
ATOM 2011 N N . ASN A 1 249 ? 38.458 -4.461 -6.963 1.00 85.75 249 ASN A N 1
ATOM 2012 C CA . ASN A 1 249 ? 37.155 -4.981 -6.556 1.00 85.75 249 ASN A CA 1
ATOM 2013 C C . ASN A 1 249 ? 36.241 -5.313 -7.738 1.00 85.75 249 ASN A C 1
ATOM 2015 O O . ASN A 1 249 ? 36.089 -4.516 -8.664 1.00 85.75 249 ASN A O 1
ATOM 2019 N N . PHE A 1 250 ? 35.498 -6.416 -7.621 1.00 89.56 250 PHE A N 1
ATOM 2020 C CA . PHE A 1 250 ? 34.458 -6.798 -8.580 1.00 89.56 250 PHE A CA 1
ATOM 2021 C C . PHE A 1 250 ? 33.337 -5.757 -8.680 1.00 89.56 250 PHE A C 1
ATOM 2023 O O . PHE A 1 250 ? 32.870 -5.199 -7.683 1.00 89.56 250 PHE A O 1
ATOM 2030 N N . THR A 1 251 ? 32.873 -5.529 -9.898 1.00 86.69 251 THR A N 1
ATOM 2031 C CA . THR A 1 251 ? 31.661 -4.792 -10.240 1.00 86.69 251 THR A CA 1
ATOM 2032 C C . THR A 1 251 ? 30.557 -5.794 -10.511 1.00 86.69 251 THR A C 1
ATOM 2034 O O . THR A 1 251 ? 30.691 -6.650 -11.382 1.00 86.69 251 THR A O 1
ATOM 2037 N N . ASN A 1 252 ? 29.469 -5.703 -9.754 1.00 88.06 252 ASN A N 1
ATOM 2038 C CA . ASN A 1 252 ? 28.307 -6.557 -9.965 1.00 88.06 252 ASN A CA 1
ATOM 2039 C C . ASN A 1 252 ? 27.458 -5.989 -11.108 1.00 88.06 252 ASN A C 1
ATOM 2041 O O . ASN A 1 252 ? 27.088 -4.817 -11.046 1.00 88.06 252 ASN A O 1
ATOM 2045 N N . LEU A 1 253 ? 27.133 -6.825 -12.093 1.00 84.19 253 LEU A N 1
ATOM 2046 C CA . LEU A 1 253 ? 26.251 -6.517 -13.219 1.00 84.19 253 LEU A CA 1
ATOM 2047 C C . LEU A 1 253 ? 24.863 -7.090 -12.913 1.00 84.19 253 LEU A C 1
ATOM 2049 O O . LEU A 1 253 ? 24.498 -8.167 -13.379 1.00 84.19 253 LEU A O 1
ATOM 2053 N N . ARG A 1 254 ? 24.139 -6.426 -12.007 1.00 78.19 254 ARG A N 1
ATOM 2054 C CA . ARG A 1 254 ? 22.823 -6.886 -11.516 1.00 78.19 254 ARG A CA 1
ATOM 2055 C C . ARG A 1 254 ? 21.663 -6.270 -12.285 1.00 78.19 254 ARG A C 1
ATOM 2057 O O . ARG A 1 254 ? 20.544 -6.752 -12.162 1.00 78.19 254 ARG A O 1
ATOM 2064 N N . GLU A 1 255 ? 21.942 -5.201 -13.013 1.00 72.38 255 GLU A N 1
ATOM 2065 C CA . GLU A 1 255 ? 20.979 -4.431 -13.775 1.00 72.38 255 GLU A CA 1
ATOM 2066 C C . GLU A 1 255 ? 20.427 -5.247 -14.946 1.00 72.38 255 GLU A C 1
ATOM 2068 O O . GLU A 1 255 ? 21.128 -6.049 -15.567 1.00 72.38 255 GLU A O 1
ATOM 2073 N N . TYR A 1 256 ? 19.169 -4.989 -15.285 1.00 68.25 256 TYR A N 1
ATOM 2074 C CA . TYR A 1 256 ? 18.396 -5.673 -16.317 1.00 68.25 256 TYR A CA 1
ATOM 2075 C C . TYR A 1 256 ? 19.112 -5.711 -17.648 1.00 68.25 256 TYR A C 1
ATOM 2077 O O . TYR A 1 256 ? 19.065 -6.727 -18.332 1.00 68.25 256 TYR A O 1
ATOM 2085 N N . VAL A 1 257 ? 19.815 -4.636 -17.991 1.00 75.12 257 VAL A N 1
ATOM 2086 C CA . VAL A 1 257 ? 20.549 -4.532 -19.249 1.00 75.12 257 VAL A CA 1
ATOM 2087 C C . VAL A 1 257 ? 21.631 -5.611 -19.420 1.00 75.12 257 VAL A C 1
ATOM 2089 O O . VAL A 1 257 ? 22.096 -5.849 -20.529 1.00 75.12 257 VAL A O 1
ATOM 2092 N N . PHE A 1 258 ? 21.992 -6.317 -18.343 1.00 82.38 258 PHE A N 1
ATOM 2093 C CA . PHE A 1 258 ? 22.934 -7.442 -18.334 1.00 82.38 258 PHE A CA 1
ATOM 2094 C C . PHE A 1 258 ? 22.254 -8.815 -18.163 1.00 82.38 258 PHE A C 1
ATOM 2096 O O . PHE A 1 258 ? 22.926 -9.843 -18.043 1.00 82.38 258 PHE A O 1
ATOM 2103 N N . THR A 1 259 ? 20.922 -8.857 -18.122 1.00 78.50 259 THR A N 1
ATOM 2104 C CA . THR A 1 2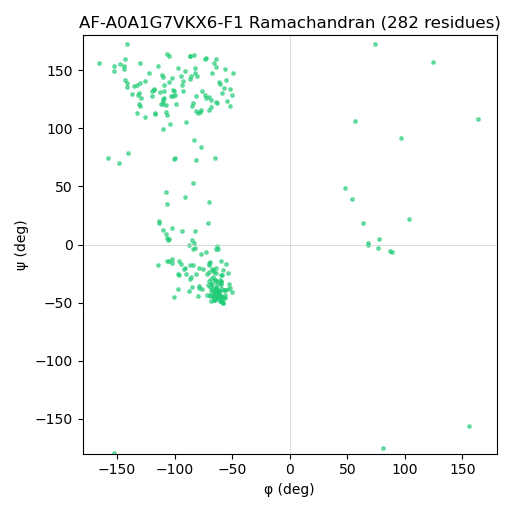59 ? 20.134 -10.082 -17.926 1.00 78.50 259 THR A CA 1
ATOM 2105 C C . THR A 1 259 ? 19.854 -10.806 -19.238 1.00 78.50 259 THR A C 1
ATOM 2107 O O . THR A 1 259 ? 19.960 -10.246 -20.329 1.00 78.50 259 THR A O 1
ATOM 2110 N N . GLN A 1 260 ? 19.472 -12.081 -19.142 1.00 78.62 260 GLN A N 1
ATOM 2111 C CA . GLN A 1 260 ? 19.170 -12.892 -20.322 1.00 78.62 260 GLN A CA 1
ATOM 2112 C C . GLN A 1 260 ? 17.942 -12.357 -21.075 1.00 78.62 260 GLN A C 1
ATOM 2114 O O . GLN A 1 260 ? 17.852 -12.498 -22.293 1.00 78.62 260 GLN A O 1
ATOM 2119 N N . GLU A 1 261 ? 17.013 -11.749 -20.348 1.00 73.38 261 GLU A N 1
ATOM 2120 C CA . GLU A 1 261 ? 15.794 -11.131 -20.840 1.00 73.38 261 GLU A CA 1
ATOM 2121 C C . GLU A 1 261 ? 16.103 -9.917 -21.726 1.00 73.38 261 GLU A C 1
ATOM 2123 O O . GLU A 1 261 ? 15.604 -9.859 -22.848 1.00 73.38 261 GLU A O 1
ATOM 2128 N N . PHE A 1 262 ? 16.979 -9.002 -21.288 1.00 76.25 262 PHE A N 1
ATOM 2129 C CA . PHE A 1 262 ? 17.391 -7.851 -22.106 1.00 76.25 262 PHE A CA 1
ATOM 2130 C C . PHE A 1 262 ? 18.182 -8.277 -23.344 1.00 76.25 262 PHE A C 1
ATOM 2132 O O . PHE A 1 262 ? 17.953 -7.773 -24.445 1.00 76.25 262 PHE A O 1
ATOM 2139 N N . LEU A 1 263 ? 19.095 -9.241 -23.192 1.00 81.31 263 LEU A N 1
ATOM 2140 C CA . LEU A 1 263 ? 19.900 -9.746 -24.308 1.00 81.31 263 LEU A CA 1
ATOM 2141 C C . LEU A 1 263 ? 19.017 -10.349 -25.415 1.00 81.31 263 LEU A C 1
ATOM 2143 O O . LEU A 1 263 ? 19.330 -10.215 -26.595 1.00 81.31 263 LEU A O 1
ATOM 2147 N N . LYS A 1 264 ? 17.857 -10.916 -25.070 1.00 84.25 264 LYS A N 1
ATOM 2148 C CA . LYS A 1 264 ? 16.886 -11.452 -26.039 1.00 84.25 264 LYS A CA 1
ATOM 2149 C C . LYS A 1 264 ? 16.037 -10.391 -26.753 1.00 84.25 264 LYS A C 1
ATOM 2151 O O . LYS A 1 264 ? 15.302 -10.742 -27.674 1.00 84.25 264 LYS A O 1
ATOM 2156 N N . LEU A 1 265 ? 16.103 -9.117 -26.358 1.00 75.25 265 LEU A N 1
ATOM 2157 C CA . LEU A 1 265 ? 15.340 -8.054 -27.016 1.00 75.25 265 LEU A CA 1
ATOM 2158 C C . LEU A 1 265 ? 15.799 -7.823 -28.459 1.00 75.25 265 LEU A C 1
ATOM 2160 O O . LEU A 1 265 ? 16.949 -8.072 -28.825 1.00 75.25 265 LEU A O 1
ATOM 2164 N N . THR A 1 266 ? 14.897 -7.273 -29.275 1.00 77.62 266 THR A N 1
ATOM 2165 C CA . THR A 1 266 ? 15.234 -6.869 -30.645 1.00 77.62 266 THR A CA 1
ATOM 2166 C C . THR A 1 266 ? 16.281 -5.743 -30.642 1.00 77.62 266 THR A C 1
ATOM 2168 O O . THR A 1 266 ? 16.299 -4.932 -29.708 1.00 77.62 266 THR A O 1
ATOM 2171 N N . PRO A 1 267 ? 17.110 -5.615 -31.697 1.00 73.38 267 PRO A N 1
ATOM 2172 C CA . PRO A 1 267 ? 18.075 -4.519 -31.817 1.00 73.38 267 PRO A CA 1
ATOM 2173 C C . PRO A 1 267 ? 17.422 -3.139 -31.671 1.00 73.38 267 PRO A C 1
ATOM 2175 O O . PRO A 1 267 ? 17.978 -2.243 -31.042 1.00 73.38 267 PRO A O 1
ATOM 2178 N N . SER A 1 268 ? 16.216 -2.969 -32.220 1.00 67.12 268 SER A N 1
ATOM 2179 C CA . SER A 1 268 ? 15.445 -1.725 -32.140 1.00 67.12 268 SER A CA 1
ATOM 2180 C C . SER A 1 268 ? 14.993 -1.414 -30.714 1.00 67.12 268 SER A C 1
ATOM 2182 O O . SER A 1 268 ? 15.053 -0.260 -30.296 1.00 67.12 268 SER A O 1
ATOM 2184 N N . SER A 1 269 ? 14.591 -2.430 -29.945 1.00 65.88 269 SER A N 1
ATOM 2185 C CA . SER A 1 269 ? 14.282 -2.276 -28.519 1.00 65.88 269 SER A CA 1
ATOM 2186 C C . SER A 1 269 ? 15.541 -1.917 -27.724 1.00 65.88 269 SER A C 1
ATOM 2188 O O . SER A 1 269 ? 15.536 -0.910 -27.026 1.00 65.88 269 SER A O 1
ATOM 2190 N N . LYS A 1 270 ? 16.658 -2.635 -27.923 1.00 68.56 270 LYS A N 1
ATOM 2191 C CA . LYS A 1 270 ? 17.962 -2.329 -27.297 1.00 68.56 270 LYS A CA 1
ATOM 2192 C C . LYS A 1 270 ? 18.436 -0.903 -27.588 1.00 68.56 270 LYS A C 1
ATOM 2194 O O . LYS A 1 270 ? 18.866 -0.197 -26.685 1.00 68.56 270 LYS A O 1
ATOM 2199 N N . LYS A 1 271 ? 18.304 -0.442 -28.835 1.00 66.12 271 LYS A N 1
ATOM 2200 C CA . LYS A 1 271 ? 18.665 0.927 -29.236 1.00 66.12 271 LYS A CA 1
ATOM 2201 C C . LYS A 1 271 ? 17.749 1.988 -28.632 1.00 66.12 271 LYS A C 1
ATOM 2203 O O . LYS A 1 271 ? 18.239 3.062 -28.311 1.00 66.12 271 LYS A O 1
ATOM 2208 N N . LYS A 1 272 ? 16.452 1.726 -28.429 1.00 61.94 272 LYS A N 1
ATOM 2209 C CA . LYS A 1 272 ? 15.581 2.656 -27.679 1.00 61.94 272 LYS A CA 1
ATOM 2210 C C . LYS A 1 272 ? 16.081 2.868 -26.246 1.00 61.94 272 LYS A C 1
ATOM 2212 O O . LYS A 1 272 ? 15.965 3.979 -25.742 1.00 61.94 272 LYS A O 1
ATOM 2217 N N . HIS A 1 273 ? 16.707 1.853 -25.650 1.00 57.03 273 HIS A N 1
ATOM 2218 C CA . HIS A 1 273 ? 17.331 1.949 -24.330 1.00 57.03 273 HIS A CA 1
ATOM 2219 C C . HIS A 1 273 ? 18.628 2.792 -24.318 1.00 57.03 273 HIS A C 1
ATOM 2221 O O . HIS A 1 273 ? 18.932 3.392 -23.291 1.00 57.03 273 HIS A O 1
ATOM 2227 N N . SER A 1 274 ? 19.356 2.930 -25.444 1.00 49.22 274 SER A N 1
ATOM 2228 C CA . SER A 1 274 ? 20.527 3.834 -25.561 1.00 49.22 274 SER A CA 1
ATOM 2229 C C . SER A 1 274 ? 20.253 5.206 -26.188 1.00 49.22 274 SER A C 1
ATOM 2231 O O . SER A 1 274 ? 20.987 6.157 -25.922 1.00 49.22 274 SER A O 1
ATOM 2233 N N . LEU A 1 275 ? 19.225 5.348 -27.031 1.00 42.91 275 LEU A N 1
ATOM 2234 C CA . LEU A 1 275 ? 18.913 6.579 -27.778 1.00 42.91 275 LEU A CA 1
ATOM 2235 C C . LEU A 1 275 ? 18.337 7.711 -26.911 1.00 42.91 275 LEU A C 1
ATOM 2237 O O . LEU A 1 275 ? 18.256 8.847 -27.377 1.00 42.91 275 LEU A O 1
ATOM 2241 N N . SER A 1 276 ? 18.053 7.462 -25.631 1.00 44.25 276 SER A N 1
ATOM 2242 C CA . SER A 1 276 ? 17.807 8.501 -24.617 1.00 44.25 276 SER A CA 1
ATOM 2243 C C . SER A 1 276 ? 19.029 9.408 -24.350 1.00 44.25 276 SER A C 1
ATOM 2245 O O . SER A 1 276 ? 18.927 10.356 -23.574 1.00 44.25 276 SER A O 1
ATOM 2247 N N . ARG A 1 277 ? 20.168 9.152 -25.019 1.00 44.91 277 ARG A N 1
ATOM 2248 C CA . ARG A 1 277 ? 21.476 9.801 -24.815 1.00 44.91 277 ARG A CA 1
ATOM 2249 C C . ARG A 1 277 ? 21.864 10.868 -25.857 1.00 44.91 277 ARG A C 1
ATOM 2251 O O . ARG A 1 277 ? 22.828 11.584 -25.622 1.00 44.91 277 ARG A O 1
ATOM 2258 N N . LYS A 1 278 ? 21.175 10.995 -27.005 1.00 34.53 278 LYS A N 1
ATOM 2259 C CA . LYS A 1 278 ? 21.646 11.837 -28.142 1.00 34.53 278 LYS A CA 1
ATOM 2260 C C . LYS A 1 278 ? 20.922 13.171 -28.389 1.00 34.53 278 LYS A C 1
ATOM 2262 O O . LYS A 1 278 ? 21.270 13.863 -29.338 1.00 34.53 278 LYS A O 1
ATOM 2267 N N . LEU A 1 279 ? 19.981 13.595 -27.545 1.00 31.16 279 LEU A N 1
ATOM 2268 C CA . LEU A 1 279 ? 19.384 14.937 -27.651 1.00 31.16 279 LEU A CA 1
ATOM 2269 C C . LEU A 1 279 ? 20.008 15.893 -26.630 1.00 31.16 279 LEU A C 1
ATOM 2271 O O . LEU A 1 279 ? 19.395 16.215 -25.622 1.00 31.16 279 LEU A O 1
ATOM 2275 N N . ASN A 1 280 ? 21.249 16.290 -26.912 1.00 32.62 280 ASN A N 1
ATOM 2276 C CA . ASN A 1 280 ? 21.821 17.596 -26.574 1.00 32.62 280 ASN A CA 1
ATOM 2277 C C . ASN A 1 280 ? 23.011 17.860 -27.520 1.00 32.62 280 ASN A C 1
ATOM 2279 O O . ASN A 1 280 ? 24.166 17.735 -27.110 1.00 32.62 280 ASN A O 1
ATOM 2283 N N . PRO A 1 281 ? 22.779 18.185 -28.804 1.00 33.34 281 PRO A N 1
ATOM 2284 C CA . PRO A 1 281 ? 23.767 18.925 -29.559 1.00 33.34 281 PRO A CA 1
ATOM 2285 C C . PRO A 1 281 ? 23.614 20.407 -29.198 1.00 33.34 281 PRO A C 1
ATOM 2287 O O . PRO A 1 281 ? 22.600 21.018 -29.514 1.00 33.34 281 PRO A O 1
ATOM 2290 N N . THR A 1 282 ? 24.650 20.960 -28.563 1.00 37.19 282 THR A N 1
ATOM 2291 C CA . THR A 1 282 ? 24.987 22.398 -28.537 1.00 37.19 282 THR A CA 1
ATOM 2292 C C . THR A 1 282 ? 23.912 23.369 -28.031 1.00 37.19 282 THR A C 1
ATOM 2294 O O . THR A 1 282 ? 23.016 23.771 -28.765 1.00 37.19 282 THR A O 1
ATOM 2297 N N . ALA A 1 283 ? 24.115 23.884 -26.819 1.00 28.39 283 ALA A N 1
ATOM 2298 C CA . ALA A 1 283 ? 23.853 25.292 -26.545 1.00 28.39 283 ALA A CA 1
ATOM 2299 C C . ALA A 1 283 ? 25.200 25.915 -26.157 1.00 28.39 283 ALA A C 1
ATOM 2301 O O . ALA A 1 283 ? 25.817 25.485 -25.180 1.00 28.39 283 ALA A O 1
ATOM 2302 N N . GLN A 1 284 ? 25.677 26.798 -27.039 1.00 31.72 284 GLN A N 1
ATOM 2303 C CA . GLN A 1 284 ? 26.736 27.774 -26.779 1.00 31.72 284 GLN A CA 1
ATOM 2304 C C . GLN A 1 284 ? 26.346 28.686 -25.616 1.00 31.72 284 GLN A C 1
ATOM 2306 O O . GLN A 1 284 ? 25.126 28.919 -25.448 1.00 31.72 284 GLN A O 1
#

pLDDT: mean 75.13, std 18.92, range [28.39, 97.62]